Protein AF-A0A9Q1HFJ7-F1 (afdb_monomer)

Solvent-accessible surface area (backbone atoms only — not comparable to full-atom values): 12539 Å² total; per-residue (Å²): 96,79,32,38,44,75,59,87,84,43,46,21,44,53,82,65,32,66,47,44,45,83,51,56,78,70,55,88,67,92,58,78,90,35,47,56,42,73,67,62,48,51,56,34,56,74,64,66,36,45,77,82,50,14,36,73,48,86,42,80,62,52,76,40,98,90,42,40,74,66,79,66,73,75,85,51,63,52,62,57,34,31,61,35,50,51,43,37,53,54,28,47,36,51,27,50,40,41,74,69,65,55,43,51,70,68,56,53,38,48,39,67,69,68,54,85,60,52,87,83,41,56,86,30,58,60,69,79,79,51,72,68,38,46,77,37,25,88,49,82,75,82,60,51,41,61,18,37,66,51,41,62,77,43,43,59,81,61,48,48,93,56,52,65,92,85,39,64,57,55,54,52,50,53,52,50,45,56,48,45,57,58,75,72,40,96,68,82,55,77,69,53,54,55,51,48,54,49,53,55,49,52,53,54,49,47,40,68,72,68,64,62,80,128

Secondary structure (DSSP, 8-state):
-TTB--STTSTT--SSB---HHHHTT--S--GGGB--HHHHHHHHHHT-HHHHSB-S--GGGGSTT--TTT-----IIIIIIIIIHHHHHHHHHHHHHHTTSS-HHHHHHHHHH---HHHHGGGPPPPPPHHHHH-TTS--S--HHHHHHHHHHHHHHHGGGS-TT-HHHHHHHHHHHHHHHHT-SS--HHHHHHHHHHHHHHHHHHHHHT---

Structure (mmCIF, N/CA/C/O backbone):
data_AF-A0A9Q1HFJ7-F1
#
_entry.id   AF-A0A9Q1HFJ7-F1
#
loop_
_atom_site.group_PDB
_atom_site.id
_atom_site.type_symbol
_atom_site.label_atom_id
_atom_site.label_alt_id
_atom_site.label_comp_id
_atom_site.label_asym_id
_atom_site.label_entity_id
_atom_site.label_seq_id
_atom_site.pdbx_PDB_ins_code
_atom_site.Cartn_x
_atom_site.Cartn_y
_atom_site.Cartn_z
_atom_site.occupancy
_atom_site.B_iso_or_equiv
_atom_site.auth_seq_id
_atom_site.auth_comp_id
_atom_site.auth_asym_id
_atom_site.auth_atom_id
_atom_site.pdbx_PDB_model_num
ATOM 1 N N . MET A 1 1 ? -3.188 6.259 18.056 1.00 77.06 1 MET A N 1
ATOM 2 C CA . MET A 1 1 ? -4.262 7.178 17.599 1.00 77.06 1 MET A CA 1
ATOM 3 C C . MET A 1 1 ? -5.589 6.598 18.080 1.00 77.06 1 MET A C 1
ATOM 5 O O . MET A 1 1 ? -5.681 5.380 18.122 1.00 77.06 1 MET A O 1
ATOM 9 N N . LEU A 1 2 ? -6.562 7.418 18.504 1.00 90.50 2 LEU A N 1
ATOM 10 C CA . LEU A 1 2 ? -7.876 6.958 19.010 1.00 90.50 2 LEU A CA 1
ATOM 11 C C . LEU A 1 2 ? -7.814 5.947 20.177 1.00 90.50 2 LEU A C 1
ATOM 13 O O . LEU A 1 2 ? -8.634 5.042 20.248 1.00 90.50 2 LEU A O 1
ATOM 17 N N . GLY A 1 3 ? -6.826 6.077 21.066 1.00 92.19 3 GLY A N 1
ATOM 18 C CA . GLY A 1 3 ? -6.700 5.195 22.232 1.00 92.19 3 GLY A CA 1
ATOM 19 C C . GLY A 1 3 ? -6.010 3.847 21.983 1.00 92.19 3 GLY A C 1
ATOM 20 O O . GLY A 1 3 ? -5.728 3.131 22.934 1.00 92.19 3 GLY A O 1
ATOM 21 N N . PHE A 1 4 ? -5.649 3.513 20.740 1.00 94.12 4 PHE A N 1
ATOM 22 C CA . PHE A 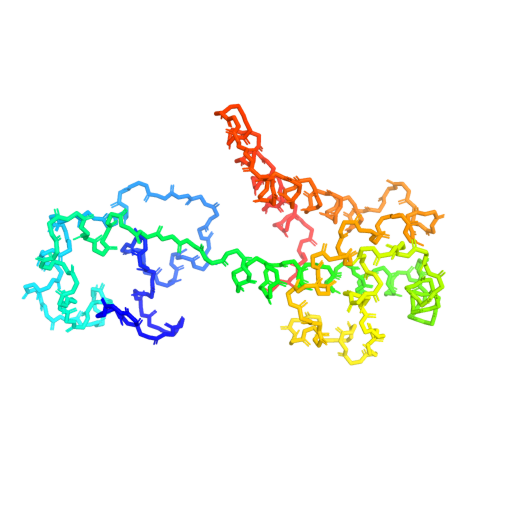1 4 ? -4.874 2.304 20.422 1.00 94.12 4 PHE A CA 1
ATOM 23 C C . PHE A 1 4 ? -3.368 2.485 20.639 1.00 94.12 4 PHE A C 1
ATOM 25 O O . PHE A 1 4 ? -2.846 3.611 20.653 1.00 94.12 4 PHE A O 1
ATOM 32 N N . SER A 1 5 ? -2.669 1.351 20.739 1.00 92.94 5 SER A N 1
ATOM 33 C CA . SER A 1 5 ? -1.211 1.267 20.704 1.00 92.94 5 SER A CA 1
ATOM 34 C C . SER A 1 5 ? -0.633 2.028 19.501 1.00 92.94 5 SER A C 1
ATOM 36 O O . SER A 1 5 ? -1.261 2.185 18.452 1.00 92.94 5 SER A O 1
ATOM 38 N N . GLN A 1 6 ? 0.553 2.605 19.693 1.00 85.94 6 GLN A N 1
ATOM 39 C CA . GLN A 1 6 ? 1.212 3.436 18.690 1.00 85.94 6 GLN A CA 1
ATOM 40 C C . GLN A 1 6 ? 2.424 2.687 18.140 1.00 85.94 6 GLN A C 1
ATOM 42 O O . GLN A 1 6 ? 3.301 2.288 18.905 1.00 85.94 6 GLN A O 1
ATOM 47 N N . GLY A 1 7 ? 2.474 2.533 16.818 1.00 83.06 7 GLY A N 1
ATOM 48 C CA . GLY A 1 7 ? 3.571 1.878 16.110 1.00 83.06 7 GLY A CA 1
ATOM 49 C C . GLY A 1 7 ? 3.411 0.362 15.954 1.00 83.06 7 GLY A C 1
ATOM 50 O O . GLY A 1 7 ? 2.680 -0.302 16.684 1.00 83.06 7 GLY A O 1
ATOM 51 N N . PHE A 1 8 ? 4.143 -0.188 14.986 1.00 83.31 8 PHE A N 1
ATOM 52 C CA . PHE A 1 8 ? 4.070 -1.599 14.580 1.00 83.31 8 PHE A CA 1
ATOM 53 C C . PHE A 1 8 ? 4.900 -2.553 15.456 1.00 83.31 8 PHE A C 1
ATOM 55 O O . PHE A 1 8 ? 4.979 -3.748 15.187 1.00 83.31 8 PHE A O 1
ATOM 62 N N . THR A 1 9 ? 5.542 -2.047 16.512 1.00 89.06 9 THR A N 1
ATOM 63 C CA . THR A 1 9 ? 6.343 -2.863 17.437 1.00 89.06 9 THR A CA 1
ATOM 64 C C . THR A 1 9 ? 5.506 -3.507 18.544 1.00 89.06 9 THR A C 1
ATOM 66 O O . THR A 1 9 ? 5.970 -4.473 19.160 1.00 89.06 9 THR A O 1
ATOM 69 N N . ALA A 1 10 ? 4.289 -3.004 18.783 1.00 92.69 10 ALA A N 1
ATOM 70 C CA . ALA A 1 10 ? 3.364 -3.523 19.785 1.00 92.69 10 ALA A CA 1
ATOM 71 C C . ALA A 1 10 ? 2.896 -4.951 19.458 1.00 92.69 10 ALA A C 1
ATOM 73 O O . ALA A 1 10 ? 2.829 -5.355 18.299 1.00 92.69 10 ALA A O 1
ATOM 74 N N . ASN A 1 11 ? 2.534 -5.718 20.488 1.00 94.75 11 ASN A N 1
ATOM 75 C CA . ASN A 1 11 ? 2.007 -7.076 20.323 1.00 94.75 11 ASN A CA 1
ATOM 76 C C . ASN A 1 11 ? 0.676 -7.093 19.561 1.00 94.75 11 ASN A C 1
ATOM 78 O O . ASN A 1 11 ? 0.461 -7.982 18.747 1.00 94.75 11 ASN A O 1
ATOM 82 N N . TYR A 1 12 ? -0.171 -6.087 19.785 1.00 95.19 12 TYR A N 1
ATOM 83 C CA . TYR A 1 12 ? -1.491 -5.938 19.173 1.00 95.19 12 TYR A CA 1
ATOM 84 C C . TYR A 1 12 ? -1.612 -4.531 18.576 1.00 95.19 12 TYR A C 1
ATOM 86 O O . TYR A 1 12 ? -2.253 -3.641 19.132 1.00 95.19 12 TYR A O 1
ATOM 94 N N . PHE A 1 13 ? -0.914 -4.303 17.463 1.00 92.88 13 PHE A N 1
ATOM 95 C CA . PHE A 1 13 ? -0.871 -2.996 16.791 1.00 92.88 13 PHE A CA 1
ATOM 96 C C . PHE A 1 13 ? -2.073 -2.744 15.866 1.00 92.88 13 PHE A C 1
ATOM 98 O O . PHE A 1 13 ? -2.331 -1.607 15.474 1.00 92.88 13 PHE A O 1
ATOM 105 N N . CYS A 1 14 ? -2.797 -3.795 15.474 1.00 92.69 14 CYS A N 1
ATOM 106 C CA . CYS A 1 14 ? -3.878 -3.680 14.507 1.00 92.69 14 CYS A CA 1
ATOM 107 C C . CYS A 1 14 ? -5.150 -3.110 15.147 1.00 92.69 14 CYS A C 1
ATOM 109 O O . CYS A 1 14 ? -5.634 -3.585 16.175 1.00 92.69 14 CYS A O 1
ATOM 111 N N . ARG A 1 15 ? -5.731 -2.105 14.489 1.00 92.00 15 ARG A N 1
ATOM 112 C CA . ARG A 1 15 ? -7.024 -1.516 14.872 1.00 92.00 15 ARG A CA 1
ATOM 113 C C . ARG A 1 15 ? -8.235 -2.291 14.343 1.00 92.00 15 ARG A C 1
ATOM 115 O O . ARG A 1 15 ? -9.338 -2.079 14.823 1.00 92.00 15 ARG A O 1
ATOM 122 N N . PHE A 1 16 ? -8.034 -3.169 13.359 1.00 93.25 16 PHE A N 1
ATOM 123 C CA . PHE A 1 16 ? -9.102 -3.977 12.760 1.00 93.25 16 PHE A CA 1
ATOM 124 C C . PHE A 1 16 ? -9.317 -5.300 13.510 1.00 93.25 16 PHE A C 1
ATOM 126 O O . PHE A 1 16 ? -10.436 -5.797 13.589 1.00 93.25 16 PHE A O 1
ATOM 133 N N . CYS A 1 17 ? -8.253 -5.881 14.072 1.00 94.75 17 CYS A N 1
ATOM 134 C CA . CYS A 1 17 ? -8.295 -7.202 14.700 1.00 94.75 17 CYS A CA 1
ATOM 135 C C . CYS A 1 17 ? -7.422 -7.285 15.965 1.00 94.75 17 CYS A C 1
ATOM 137 O O . CYS A 1 17 ? -6.598 -6.413 16.239 1.00 94.75 17 CYS A O 1
ATOM 139 N N . ARG A 1 18 ? -7.606 -8.366 16.722 1.00 95.62 18 ARG A N 1
ATOM 140 C CA . ARG A 1 18 ? -6.894 -8.772 17.942 1.00 95.62 18 ARG A CA 1
ATOM 141 C C . ARG A 1 18 ? -5.772 -9.771 17.639 1.00 95.62 18 ARG A C 1
ATOM 143 O O . ARG A 1 18 ? -5.338 -10.504 18.518 1.00 95.62 18 ARG A O 1
ATOM 150 N N . GLY A 1 19 ? -5.302 -9.841 16.393 1.00 95.88 19 GLY A N 1
ATOM 151 C CA . GLY A 1 19 ? -4.186 -10.710 16.030 1.00 95.88 19 GLY A CA 1
ATOM 152 C C . GLY A 1 19 ? -2.877 -10.249 16.673 1.00 95.88 19 GLY A C 1
ATOM 153 O O . GLY A 1 19 ? -2.527 -9.069 16.613 1.00 95.88 19 GLY A O 1
ATOM 154 N N . HIS A 1 20 ? -2.133 -11.185 17.264 1.00 95.38 20 HIS A N 1
ATOM 155 C CA . HIS A 1 20 ? -0.791 -10.909 17.772 1.00 95.38 20 HIS A CA 1
ATOM 156 C C . HIS A 1 20 ? 0.181 -10.653 16.608 1.00 95.38 20 HIS A C 1
ATOM 158 O O . HIS A 1 20 ? 0.083 -11.296 15.563 1.00 95.38 20 HIS A O 1
ATOM 164 N N . ARG A 1 21 ? 1.184 -9.787 16.791 1.00 93.81 21 ARG A N 1
ATOM 165 C CA . ARG A 1 21 ? 2.151 -9.399 15.745 1.00 93.81 21 ARG A CA 1
ATOM 166 C C . ARG A 1 21 ? 2.801 -10.585 15.028 1.00 93.81 21 ARG A C 1
ATOM 168 O O . ARG A 1 21 ? 2.997 -10.535 13.824 1.00 93.81 21 ARG A O 1
ATOM 175 N N . GLN A 1 22 ? 3.078 -11.671 15.751 1.00 93.44 22 GLN A N 1
ATOM 176 C CA . GLN A 1 22 ? 3.682 -12.888 15.187 1.00 93.44 22 GLN A CA 1
ATOM 177 C C . GLN A 1 22 ? 2.757 -13.626 14.209 1.00 93.44 22 GLN A C 1
ATOM 179 O O . GLN A 1 22 ? 3.246 -14.319 13.319 1.00 93.44 22 GLN A O 1
ATOM 184 N N . ILE A 1 23 ? 1.440 -13.494 14.390 1.00 93.50 23 ILE A N 1
ATOM 185 C CA . ILE A 1 23 ? 0.422 -14.016 13.475 1.00 93.50 23 ILE A CA 1
ATOM 186 C C . ILE A 1 23 ? 0.290 -13.051 12.298 1.00 93.50 23 ILE A C 1
ATOM 188 O O . ILE A 1 23 ? 0.436 -13.461 11.150 1.00 93.50 23 ILE A O 1
ATOM 192 N N . LEU A 1 24 ? 0.102 -11.757 12.580 1.00 91.62 24 LEU A N 1
ATOM 193 C CA . LEU A 1 24 ? -0.145 -10.742 11.551 1.00 91.62 24 LEU A CA 1
ATOM 194 C C . LEU A 1 24 ? 1.013 -10.572 10.561 1.00 91.62 24 LEU A C 1
ATOM 196 O O . LEU A 1 24 ? 0.771 -10.252 9.408 1.00 91.62 24 LEU A O 1
ATOM 200 N N . GLN A 1 25 ? 2.251 -10.848 10.973 1.00 88.12 25 GLN A N 1
ATOM 201 C CA . GLN A 1 25 ? 3.420 -10.854 10.083 1.00 88.12 25 GLN A CA 1
ATOM 202 C C . GLN A 1 25 ? 3.394 -11.957 9.013 1.00 88.12 25 GLN A C 1
ATOM 204 O O . GLN A 1 25 ? 4.176 -11.900 8.073 1.00 88.12 25 GLN A O 1
ATOM 209 N N . LYS A 1 26 ? 2.551 -12.982 9.169 1.00 87.00 26 LYS A N 1
ATOM 210 C CA . LYS A 1 26 ? 2.467 -14.137 8.256 1.00 87.00 26 LYS A CA 1
ATOM 211 C C . LYS A 1 26 ? 1.085 -14.302 7.638 1.00 87.00 26 LYS A C 1
ATOM 213 O O . LYS A 1 26 ? 0.899 -15.098 6.722 1.00 87.00 26 LYS A O 1
ATOM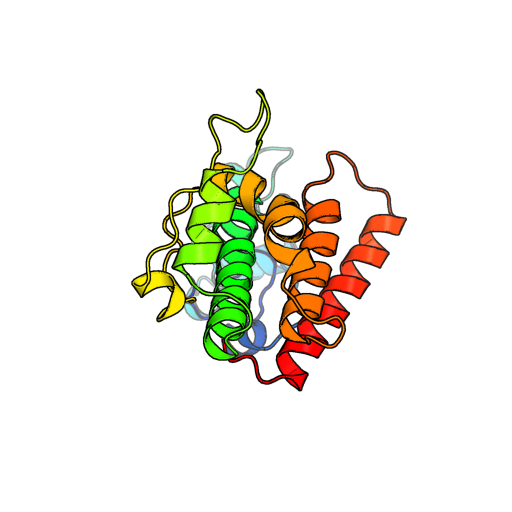 218 N N . GLN A 1 27 ? 0.097 -13.618 8.195 1.00 88.88 27 GLN A N 1
ATOM 219 C CA . GLN A 1 27 ? -1.290 -13.781 7.823 1.00 88.88 27 GLN A CA 1
ATOM 220 C C . GLN A 1 27 ? -1.565 -13.060 6.500 1.00 88.88 27 GLN A C 1
ATOM 222 O O . GLN A 1 27 ? -1.521 -11.838 6.429 1.00 88.88 27 GLN A O 1
ATOM 227 N N . VAL A 1 28 ? -1.906 -13.833 5.471 1.00 86.44 28 VAL A N 1
ATOM 228 C CA . VAL A 1 28 ? -2.248 -13.323 4.128 1.00 86.44 28 VAL A CA 1
ATOM 229 C C . VAL A 1 28 ? -3.756 -13.179 3.902 1.00 86.44 28 VAL A C 1
ATOM 231 O O . VAL A 1 28 ? -4.194 -12.596 2.916 1.00 86.44 28 VAL A O 1
ATOM 234 N N . THR A 1 29 ? -4.572 -13.727 4.805 1.00 87.56 29 THR A N 1
ATOM 235 C CA . THR A 1 29 ? -6.040 -13.714 4.725 1.00 87.56 29 THR A CA 1
ATOM 236 C C . THR A 1 29 ? -6.636 -13.249 6.046 1.00 87.56 29 THR A C 1
ATOM 238 O O . THR A 1 29 ? -6.095 -13.520 7.112 1.00 87.56 29 THR A O 1
ATOM 241 N N . GLN A 1 30 ? -7.746 -12.518 5.986 1.00 89.31 30 GLN A N 1
ATOM 242 C CA . GLN A 1 30 ? -8.453 -12.064 7.180 1.00 89.31 30 GLN A CA 1
ATOM 243 C C . GLN A 1 30 ? -9.021 -13.254 7.965 1.00 89.31 30 GLN A C 1
ATOM 245 O O . GLN A 1 30 ? -9.692 -14.110 7.390 1.00 89.31 30 GLN A O 1
ATOM 250 N N . ASP A 1 31 ? -8.780 -13.269 9.276 1.00 94.06 31 ASP A N 1
ATOM 251 C CA . ASP A 1 31 ? -9.432 -14.185 10.212 1.00 94.06 31 ASP A CA 1
ATOM 252 C C . ASP A 1 31 ? -10.583 -13.458 10.914 1.00 94.06 31 ASP A C 1
ATOM 254 O O . ASP A 1 31 ? -10.367 -12.553 11.726 1.00 94.06 31 ASP A O 1
ATOM 258 N N . GLU A 1 32 ? -11.810 -13.865 10.591 1.00 94.81 32 GLU A N 1
ATOM 259 C CA . GLU A 1 32 ? -13.043 -13.304 11.152 1.00 94.81 32 GLU A CA 1
ATOM 260 C C . GLU A 1 32 ? -13.104 -13.442 12.682 1.00 94.81 32 GLU A C 1
ATOM 262 O O . GLU A 1 32 ? -13.651 -12.574 13.359 1.00 94.81 32 GLU A O 1
ATOM 267 N N . ASN A 1 33 ? -12.488 -14.484 13.254 1.00 95.38 33 ASN A N 1
ATOM 268 C CA . ASN A 1 33 ? -12.502 -14.716 14.703 1.00 95.38 33 ASN A CA 1
ATOM 269 C C . ASN A 1 33 ? -11.620 -13.725 15.466 1.00 95.38 33 ASN A C 1
ATOM 271 O O . ASN A 1 33 ? -11.780 -13.543 16.672 1.00 95.38 33 ASN A O 1
ATOM 275 N N . LEU A 1 34 ? -10.669 -13.097 14.773 1.00 95.94 34 LEU A N 1
ATOM 276 C CA . LEU A 1 34 ? -9.776 -12.111 15.364 1.00 95.94 34 LEU A CA 1
ATOM 277 C C . LEU A 1 34 ? -10.328 -10.693 15.240 1.00 95.94 34 LEU A C 1
ATOM 279 O O . LEU A 1 34 ? -9.721 -9.782 15.796 1.00 95.94 34 LEU A O 1
ATOM 283 N N . LEU A 1 35 ? -11.433 -10.452 14.531 1.00 96.06 35 LEU A N 1
ATOM 284 C CA . LEU A 1 35 ? -11.941 -9.095 14.348 1.00 96.06 35 LEU A CA 1
ATOM 285 C C . LEU A 1 35 ? -12.313 -8.426 15.672 1.00 96.06 35 LEU A C 1
ATOM 287 O O . LEU A 1 35 ? -12.851 -9.033 16.604 1.00 96.06 35 LEU A O 1
ATOM 291 N N . ARG A 1 36 ? -12.037 -7.123 15.744 1.00 95.94 36 ARG A N 1
ATOM 292 C CA . ARG A 1 36 ? -12.537 -6.309 16.845 1.00 95.94 36 ARG A CA 1
ATOM 293 C C . ARG A 1 36 ? -14.028 -6.085 16.664 1.00 95.94 36 ARG A C 1
ATOM 295 O O . ARG A 1 36 ? -14.494 -5.744 15.583 1.00 95.94 36 ARG A O 1
ATOM 302 N N . THR A 1 37 ? -14.760 -6.259 17.748 1.00 96.38 37 THR A N 1
ATOM 303 C CA . THR A 1 37 ? -16.189 -5.972 17.857 1.00 96.38 37 THR A CA 1
ATOM 304 C C . THR A 1 37 ? -16.378 -4.980 18.995 1.00 96.38 37 THR A C 1
ATOM 306 O O . THR A 1 37 ? -15.458 -4.760 19.780 1.00 96.38 37 THR A O 1
ATOM 309 N N . LYS A 1 38 ? -17.550 -4.346 19.092 1.00 95.62 38 LYS A N 1
ATOM 310 C CA . LYS A 1 38 ? -17.849 -3.483 20.245 1.00 95.62 38 LYS A CA 1
ATOM 311 C C . LYS A 1 38 ? -17.732 -4.252 21.560 1.00 95.62 38 LYS A C 1
ATOM 313 O O . LYS A 1 38 ? -17.129 -3.745 22.488 1.00 95.62 38 LYS A O 1
ATOM 318 N N . GLU A 1 39 ? -18.237 -5.482 21.591 1.00 96.50 39 GLU A N 1
ATOM 319 C CA . GLU A 1 39 ? -18.198 -6.353 22.768 1.00 96.50 39 GLU A CA 1
ATOM 320 C C . GLU A 1 39 ? -16.759 -6.626 23.219 1.00 96.50 39 GLU A C 1
ATOM 322 O O . GLU A 1 39 ? -16.365 -6.207 24.301 1.00 96.50 39 GLU A O 1
ATOM 327 N N . ASN A 1 40 ? -15.923 -7.199 22.345 1.00 96.56 40 ASN A N 1
ATOM 328 C CA . ASN A 1 40 ? -14.546 -7.519 22.733 1.00 96.56 40 ASN A CA 1
ATOM 329 C C . ASN A 1 40 ? -13.649 -6.285 22.937 1.00 96.56 40 ASN A C 1
ATOM 331 O O . ASN A 1 40 ? -12.599 -6.395 23.562 1.00 96.56 40 ASN A O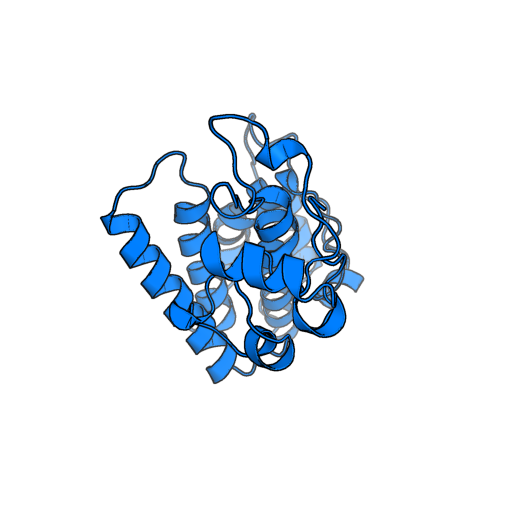 1
ATOM 335 N N . TYR A 1 41 ? -14.037 -5.122 22.409 1.00 96.44 41 TYR A N 1
ATOM 336 C CA . TYR A 1 41 ? -13.363 -3.855 22.675 1.00 96.44 41 TYR A CA 1
ATOM 337 C C . TYR A 1 41 ? -13.619 -3.364 24.104 1.00 96.44 41 TYR A C 1
ATOM 339 O O . TYR A 1 41 ? -12.680 -2.889 24.738 1.00 96.44 41 TYR A O 1
ATOM 347 N N . GLU A 1 42 ? -14.845 -3.503 24.617 1.00 96.06 42 GLU A N 1
ATOM 348 C CA . GLU A 1 42 ? -15.152 -3.182 26.017 1.00 96.06 42 GLU A CA 1
ATOM 349 C C . GLU A 1 42 ? -14.452 -4.162 26.970 1.00 96.06 42 GLU A C 1
ATOM 351 O O . GLU A 1 42 ? -13.803 -3.718 27.915 1.00 96.06 42 GLU A O 1
ATOM 356 N N . ASP A 1 43 ? -14.449 -5.465 26.661 1.00 96.50 43 ASP A N 1
ATOM 357 C CA . ASP A 1 43 ? -13.688 -6.460 27.437 1.00 96.50 43 ASP A CA 1
ATOM 358 C C . ASP A 1 43 ? -12.187 -6.105 27.499 1.00 96.50 43 ASP A C 1
ATOM 360 O O . ASP A 1 43 ? -11.547 -6.151 28.553 1.00 96.50 43 ASP A O 1
ATOM 364 N N . ASP A 1 44 ? -11.613 -5.714 26.354 1.00 96.31 44 ASP A N 1
ATOM 365 C CA . ASP A 1 44 ? -10.210 -5.310 26.234 1.00 96.31 44 ASP A CA 1
ATOM 366 C C . ASP A 1 44 ? -9.907 -4.004 27.009 1.00 96.31 44 ASP A C 1
ATOM 368 O O . ASP A 1 44 ? -8.779 -3.812 27.480 1.00 96.31 44 ASP A O 1
ATOM 372 N N . LEU A 1 45 ? -10.886 -3.100 27.145 1.00 95.81 45 LEU A N 1
ATOM 373 C CA . LEU A 1 45 ? -10.777 -1.887 27.962 1.00 95.81 45 LEU A CA 1
ATOM 374 C C . LEU A 1 45 ? -10.826 -2.205 29.458 1.00 95.81 45 LEU A C 1
ATOM 376 O O . LEU A 1 45 ? -10.017 -1.667 30.215 1.00 95.81 45 LEU A O 1
ATOM 380 N N . GLU A 1 46 ? -11.732 -3.088 29.879 1.00 96.06 46 GLU A N 1
ATOM 381 C CA . GLU A 1 46 ? -11.836 -3.541 31.270 1.00 96.06 46 GLU A CA 1
ATOM 382 C C . GLU A 1 46 ? -10.570 -4.271 31.724 1.00 96.06 46 GLU A C 1
ATOM 384 O O . GLU A 1 46 ? -10.111 -4.083 32.855 1.00 96.06 46 GLU A O 1
ATOM 389 N N . GLN A 1 47 ? -9.957 -5.050 30.827 1.00 95.38 47 GLN A N 1
ATOM 390 C CA . GLN A 1 47 ? -8.689 -5.726 31.095 1.00 95.38 47 GLN A CA 1
ATOM 391 C C . GLN A 1 47 ? -7.541 -4.739 31.377 1.00 95.38 47 GLN A C 1
ATOM 393 O O . GLN A 1 47 ? -6.631 -5.068 32.139 1.00 95.38 47 GLN A O 1
ATOM 398 N N . ASN A 1 48 ? -7.582 -3.537 30.787 1.00 92.88 48 ASN A N 1
ATOM 399 C CA . ASN A 1 48 ? -6.648 -2.434 31.036 1.00 92.88 48 ASN A CA 1
ATOM 400 C C . ASN A 1 48 ? -5.153 -2.824 30.924 1.00 92.88 48 ASN A C 1
ATOM 402 O O . ASN A 1 48 ? -4.306 -2.367 31.696 1.00 92.88 48 ASN A O 1
ATOM 406 N N . ASP A 1 49 ? -4.817 -3.677 29.948 1.00 95.19 49 ASP A N 1
ATOM 407 C CA . ASP A 1 49 ? -3.445 -4.110 29.664 1.00 95.19 49 ASP A CA 1
ATOM 408 C C . ASP A 1 49 ? -3.091 -3.918 28.184 1.00 95.19 49 ASP A C 1
ATOM 410 O O . ASP A 1 49 ? -3.353 -4.764 27.325 1.00 95.19 49 ASP A O 1
ATOM 414 N N . LEU A 1 50 ? -2.396 -2.815 27.899 1.00 93.62 50 LEU A N 1
ATOM 415 C CA . LEU A 1 50 ? -1.944 -2.454 26.555 1.00 93.62 50 LEU A CA 1
ATOM 416 C C . LEU A 1 50 ? -1.115 -3.558 25.872 1.00 93.62 50 LEU A C 1
ATOM 418 O O . LEU A 1 50 ? -1.131 -3.664 24.645 1.00 93.62 50 LEU A O 1
ATOM 422 N N . SER A 1 51 ? -0.365 -4.357 26.635 1.00 94.00 51 SER A N 1
ATOM 423 C CA . SER A 1 51 ? 0.516 -5.395 26.089 1.00 94.00 51 SER A CA 1
ATOM 424 C C . SER A 1 51 ? -0.241 -6.637 25.614 1.00 94.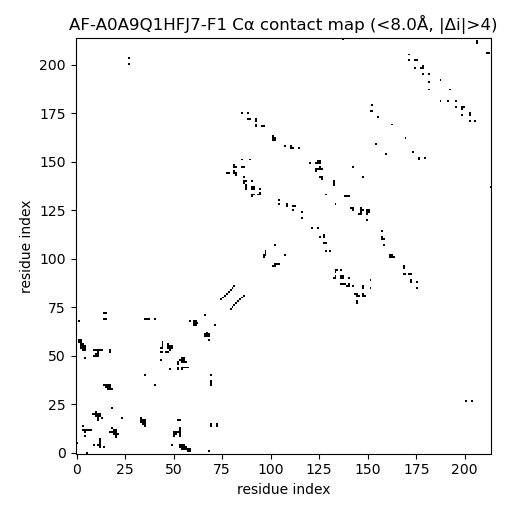00 51 SER A C 1
ATOM 426 O O . SER A 1 51 ? 0.266 -7.359 24.746 1.00 94.00 51 SER A O 1
ATOM 428 N N . LEU A 1 52 ? -1.450 -6.848 26.145 1.00 94.81 52 LEU A N 1
ATOM 429 C CA . LEU A 1 52 ? -2.328 -7.977 25.845 1.00 94.81 52 LEU A CA 1
ATOM 430 C C . LEU A 1 52 ? -3.495 -7.605 24.930 1.00 94.81 52 LEU A C 1
ATOM 432 O O . LEU A 1 52 ? -3.979 -8.466 24.203 1.00 94.81 52 LEU A O 1
ATOM 436 N N . THR A 1 53 ? -3.921 -6.341 24.935 1.00 95.25 53 THR A N 1
ATOM 437 C CA . THR A 1 53 ? -5.106 -5.909 24.184 1.00 95.25 53 THR A CA 1
ATOM 438 C C . THR A 1 53 ? -4.781 -4.925 23.074 1.00 95.25 53 THR A C 1
ATOM 440 O O . THR A 1 53 ? -5.527 -4.825 22.105 1.00 95.25 53 THR A O 1
ATOM 443 N N . GLY A 1 54 ? -3.671 -4.188 23.168 1.00 95.19 54 GLY A N 1
ATOM 444 C CA . GLY A 1 54 ? -3.345 -3.129 22.212 1.00 95.19 54 GLY A CA 1
ATOM 445 C C . GLY A 1 54 ? -4.192 -1.864 22.360 1.00 95.19 54 GLY A C 1
ATOM 446 O O . GLY A 1 54 ? -4.056 -0.959 21.534 1.00 95.19 54 GLY A O 1
ATOM 447 N N . ILE A 1 55 ? -5.021 -1.773 23.403 1.00 95.50 55 ILE A N 1
ATOM 448 C CA . ILE A 1 55 ? -5.841 -0.605 23.726 1.00 95.50 55 ILE A CA 1
ATOM 449 C C . ILE A 1 55 ? -5.289 0.039 24.995 1.00 95.50 55 ILE A C 1
ATOM 451 O O . ILE A 1 55 ? -4.999 -0.634 25.979 1.00 95.50 55 ILE A O 1
ATOM 455 N N . ARG A 1 56 ? -5.077 1.352 24.948 1.00 93.38 56 ARG A N 1
ATOM 456 C CA . ARG A 1 56 ? -4.573 2.149 26.071 1.00 93.38 56 ARG A CA 1
ATOM 457 C C . ARG A 1 56 ? -5.710 2.778 26.861 1.00 93.38 56 ARG A C 1
ATOM 459 O O . ARG A 1 56 ? -5.641 2.833 28.078 1.00 93.38 56 ARG A O 1
ATOM 466 N N . GLU A 1 57 ? -6.684 3.334 26.156 1.00 94.12 57 GLU A N 1
ATOM 467 C CA . GLU A 1 57 ? -7.765 4.125 26.739 1.00 94.12 57 GLU A CA 1
ATOM 468 C C . GLU A 1 57 ? -8.926 4.237 25.742 1.00 94.12 57 GLU A C 1
ATOM 470 O O . GLU A 1 57 ? -8.698 4.120 24.532 1.00 94.12 57 GLU A O 1
ATOM 475 N N . PRO A 1 58 ? -10.160 4.496 26.204 1.00 94.81 58 PRO A N 1
ATOM 476 C CA . PRO A 1 58 ? -11.264 4.778 25.303 1.00 94.81 58 PRO A CA 1
ATOM 477 C C . PRO A 1 58 ? -11.089 6.148 24.638 1.00 94.81 58 PRO A C 1
ATOM 479 O O . PRO A 1 58 ? -10.624 7.111 25.249 1.00 94.81 58 PRO A O 1
ATOM 482 N N . THR A 1 59 ? -11.511 6.275 23.379 1.00 93.88 59 THR A N 1
ATOM 483 C CA . THR A 1 59 ? -11.571 7.585 22.721 1.00 93.88 59 THR A CA 1
ATOM 484 C C . THR A 1 59 ? -12.858 8.326 23.076 1.00 93.88 59 THR A C 1
ATOM 486 O O . THR A 1 59 ? -13.949 7.766 23.008 1.00 93.88 59 THR A O 1
ATOM 489 N N . VAL A 1 60 ? -12.751 9.630 23.358 1.00 95.38 60 VAL A N 1
ATOM 490 C CA . VAL A 1 60 ? -13.916 10.511 23.572 1.00 95.38 60 VAL A CA 1
ATOM 491 C C . VAL A 1 60 ? -14.867 10.554 22.374 1.00 95.38 60 VAL A C 1
ATOM 493 O O . VAL A 1 60 ? -16.034 10.897 22.535 1.00 95.38 60 VAL A O 1
ATOM 496 N N . LEU A 1 61 ? -14.386 10.197 21.176 1.00 95.00 61 LEU A N 1
ATOM 497 C CA . LEU A 1 61 ? -15.207 10.163 19.968 1.00 95.00 61 LEU A CA 1
ATOM 498 C C . LEU A 1 61 ? -16.271 9.062 20.008 1.00 95.00 61 LEU A C 1
ATOM 500 O O . LEU A 1 61 ? -17.286 9.210 19.339 1.00 95.00 61 LEU A O 1
ATOM 504 N N . ASN A 1 62 ? -16.093 8.013 20.819 1.00 95.00 62 ASN A N 1
ATOM 505 C CA . ASN A 1 62 ? -17.116 6.979 21.005 1.00 95.00 62 ASN A CA 1
ATOM 506 C C . ASN A 1 62 ? -18.403 7.526 21.652 1.00 95.00 62 ASN A C 1
ATOM 508 O O . ASN A 1 62 ? -19.432 6.866 21.593 1.00 95.00 62 ASN A O 1
ATOM 512 N N . ASN A 1 63 ? -18.368 8.731 22.237 1.00 94.81 63 ASN A N 1
ATOM 513 C CA . ASN A 1 63 ? -19.552 9.390 22.796 1.00 94.81 63 ASN A CA 1
ATOM 514 C C . ASN A 1 63 ? -20.437 10.063 21.730 1.00 94.81 63 ASN A C 1
ATOM 516 O O . ASN A 1 63 ? -21.464 10.644 22.072 1.00 94.81 63 ASN A O 1
ATOM 520 N N . LEU A 1 64 ? -20.031 10.062 20.458 1.00 95.62 64 LEU A N 1
ATOM 521 C CA . LEU A 1 64 ? -20.822 10.626 19.367 1.00 95.62 64 LEU A CA 1
ATOM 522 C C . LEU A 1 64 ? -21.856 9.603 18.877 1.00 95.62 64 LEU A C 1
ATOM 524 O O . LEU A 1 64 ? -21.507 8.471 18.559 1.00 95.62 64 LEU A O 1
ATOM 528 N N . ASP A 1 65 ? -23.104 10.035 18.688 1.00 93.69 65 ASP A N 1
ATOM 529 C CA . ASP A 1 65 ? -24.252 9.166 18.362 1.00 93.69 65 ASP A CA 1
ATOM 530 C C . ASP A 1 65 ? -24.052 8.205 17.176 1.00 93.69 65 ASP A C 1
ATOM 532 O O . ASP A 1 65 ? -24.670 7.145 17.113 1.00 93.69 65 ASP A O 1
ATOM 536 N N . LYS A 1 66 ? -23.241 8.598 16.188 1.00 93.00 66 LYS A N 1
ATOM 537 C CA . LYS A 1 66 ? -23.047 7.860 14.927 1.00 93.00 66 LYS A CA 1
ATOM 538 C C . LYS A 1 66 ? -21.608 7.418 14.700 1.00 93.00 66 LYS A C 1
ATOM 540 O O . LYS A 1 66 ? -21.245 7.089 13.573 1.00 93.00 66 LYS A O 1
ATOM 545 N N . PHE A 1 67 ? -20.781 7.449 15.738 1.00 94.44 67 PHE A N 1
ATOM 546 C CA . PHE A 1 67 ? -19.389 7.056 15.627 1.00 94.44 67 PHE A CA 1
ATOM 547 C C . PHE A 1 67 ? -19.017 6.087 16.736 1.00 94.44 67 PHE A C 1
ATOM 549 O O . PHE A 1 67 ? -19.247 6.318 17.916 1.00 94.44 67 PHE A O 1
ATOM 556 N N . HIS A 1 68 ? -18.344 5.024 16.329 1.00 95.31 68 HIS A N 1
ATOM 557 C CA . HIS A 1 68 ? -17.591 4.175 17.227 1.00 95.31 68 HIS A CA 1
ATOM 558 C C . HIS A 1 68 ? -16.285 3.792 16.549 1.00 95.31 68 HIS A C 1
ATOM 560 O O . HIS A 1 68 ? -16.277 3.475 15.354 1.00 95.31 68 HIS A O 1
ATOM 566 N N . VAL A 1 69 ? -15.193 3.785 17.309 1.00 94.44 69 VAL A N 1
ATOM 567 C CA . VAL A 1 69 ? -13.852 3.544 16.771 1.00 94.44 69 VAL A CA 1
ATOM 568 C C . VAL A 1 69 ? -13.712 2.185 16.085 1.00 94.44 69 VAL A C 1
ATOM 570 O O . VAL A 1 69 ? -12.985 2.082 15.107 1.00 94.44 69 VAL A O 1
ATOM 573 N N . ILE A 1 70 ? -14.453 1.170 16.542 1.00 95.12 70 ILE A N 1
ATOM 574 C CA . ILE A 1 70 ? -14.457 -0.179 15.944 1.00 95.12 70 ILE A CA 1
ATOM 575 C C . ILE A 1 70 ? -15.299 -0.279 14.666 1.00 95.12 70 ILE A C 1
ATOM 577 O O . ILE A 1 70 ? -15.038 -1.129 13.825 1.00 95.12 70 ILE A O 1
ATOM 581 N N . GLU A 1 71 ? -16.288 0.591 14.481 1.00 93.00 71 GLU A N 1
ATOM 582 C CA . GLU A 1 71 ? -17.154 0.554 13.291 1.00 93.00 71 GLU A CA 1
ATOM 583 C C . GLU A 1 71 ? -16.654 1.478 12.177 1.00 93.00 71 GLU A C 1
ATOM 585 O O . GLU A 1 71 ? -16.982 1.285 11.012 1.00 93.00 71 GLU A O 1
ATOM 590 N N . ASN A 1 72 ? -15.846 2.483 12.522 1.00 90.12 72 ASN A N 1
ATOM 591 C CA . ASN A 1 72 ? -15.381 3.520 11.600 1.00 90.12 72 ASN A CA 1
ATOM 592 C C . ASN A 1 72 ? -13.880 3.383 11.328 1.00 90.12 72 ASN A C 1
ATOM 594 O O . ASN A 1 72 ? -13.109 4.339 11.430 1.00 90.12 72 ASN A O 1
ATOM 598 N N . VAL A 1 73 ? -13.461 2.162 10.996 1.00 85.75 73 VAL A N 1
ATOM 599 C CA . VAL A 1 73 ? -12.064 1.845 10.708 1.00 85.75 73 VAL A CA 1
ATOM 600 C C . VAL A 1 73 ? -11.819 1.962 9.202 1.00 85.75 73 VAL A C 1
ATOM 602 O O . VAL A 1 73 ? -12.100 1.038 8.446 1.00 85.75 73 VAL A O 1
ATOM 605 N N . ILE A 1 74 ? -11.299 3.109 8.756 1.00 84.44 74 ILE A N 1
ATOM 606 C CA . ILE A 1 74 ? -11.074 3.393 7.326 1.00 84.44 74 ILE A CA 1
ATOM 607 C C . ILE A 1 74 ? -9.569 3.426 7.030 1.00 84.44 74 ILE A C 1
ATOM 609 O O . ILE A 1 74 ? -8.884 4.265 7.630 1.00 84.44 74 ILE A O 1
ATOM 613 N N . PRO A 1 75 ? -9.025 2.528 6.179 1.00 87.88 75 PRO A N 1
ATOM 614 C CA . PRO A 1 75 ? -7.623 2.571 5.748 1.00 87.88 75 PRO A CA 1
ATOM 615 C C . PRO A 1 75 ? -7.318 3.859 4.982 1.00 87.88 75 PRO A C 1
ATOM 617 O O . PRO A 1 75 ? -8.196 4.431 4.337 1.00 87.88 75 PRO A O 1
ATOM 620 N N . ASP A 1 76 ? -6.076 4.318 5.065 1.00 91.31 76 ASP A N 1
ATOM 621 C CA . ASP A 1 76 ? -5.637 5.518 4.367 1.00 91.31 76 ASP A CA 1
ATOM 622 C C . ASP A 1 76 ? -4.970 5.104 3.057 1.00 91.31 76 ASP A C 1
ATOM 624 O O . ASP A 1 76 ? -3.827 4.661 3.039 1.00 91.31 76 ASP A O 1
ATOM 628 N N . VAL A 1 77 ? -5.682 5.243 1.938 1.00 94.00 77 VAL A N 1
ATOM 629 C CA . VAL A 1 77 ? -5.150 4.844 0.627 1.00 94.00 77 VAL A CA 1
ATOM 630 C C . VAL A 1 77 ? -3.883 5.618 0.244 1.00 94.00 77 VAL A C 1
ATOM 632 O O . VAL A 1 77 ? -3.044 5.101 -0.486 1.00 94.00 77 VAL A O 1
ATOM 635 N N . MET A 1 78 ? -3.686 6.842 0.739 1.00 94.38 78 MET A N 1
ATOM 636 C CA . MET A 1 78 ? -2.451 7.565 0.458 1.00 94.38 78 MET A CA 1
ATOM 637 C C . MET A 1 78 ? -1.294 6.950 1.239 1.00 94.38 78 MET A C 1
ATOM 639 O O . MET A 1 78 ? -0.318 6.528 0.628 1.00 94.38 78 MET A O 1
ATOM 643 N N . HIS A 1 79 ? -1.420 6.827 2.558 1.00 90.81 79 HIS A N 1
ATOM 644 C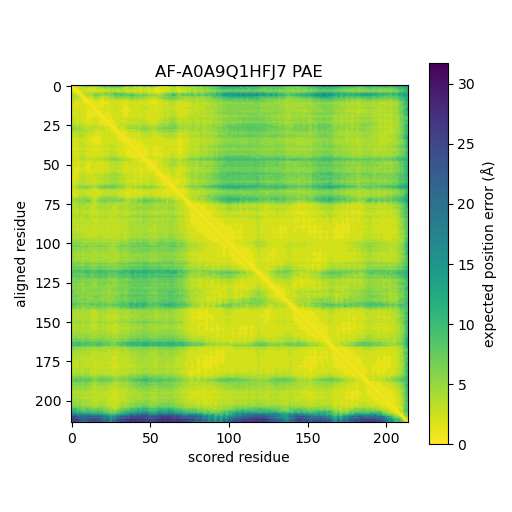 CA . HIS A 1 79 ? -0.314 6.361 3.398 1.00 90.81 79 HIS A CA 1
ATOM 645 C C . HIS A 1 79 ? -0.085 4.844 3.311 1.00 90.81 79 HIS A C 1
ATOM 647 O O . HIS A 1 79 ? 1.051 4.398 3.175 1.00 90.81 79 HIS A O 1
ATOM 653 N N . ASP A 1 80 ? -1.150 4.041 3.355 1.00 91.25 80 ASP A N 1
ATOM 654 C CA . ASP A 1 80 ? -1.049 2.579 3.359 1.00 91.25 80 ASP A CA 1
ATOM 655 C C . ASP A 1 80 ? -0.696 2.045 1.958 1.00 91.25 80 ASP A C 1
ATOM 657 O O . ASP A 1 80 ? 0.096 1.110 1.817 1.00 91.25 80 ASP A O 1
ATOM 661 N N . PHE A 1 81 ? -1.258 2.647 0.902 1.00 94.88 81 PHE A N 1
ATOM 662 C CA . PHE A 1 81 ? -1.131 2.131 -0.464 1.00 94.88 81 PHE A CA 1
ATOM 663 C C . PHE A 1 81 ? -0.131 2.924 -1.317 1.00 94.88 81 PHE A C 1
ATOM 665 O O . PHE A 1 81 ? 0.827 2.335 -1.812 1.00 94.88 81 PHE A O 1
ATOM 672 N N . LEU A 1 82 ? -0.291 4.243 -1.468 1.00 96.56 82 LEU A N 1
ATOM 673 C CA . LEU A 1 82 ? 0.554 5.057 -2.366 1.00 96.56 82 LEU A CA 1
ATOM 674 C C . LEU A 1 82 ? 1.926 5.427 -1.785 1.00 96.56 82 LEU A C 1
ATOM 676 O O . LEU A 1 82 ? 2.861 5.659 -2.548 1.00 96.56 82 LEU A O 1
ATOM 680 N N . GLU A 1 83 ? 2.058 5.489 -0.464 1.00 94.81 83 GLU A N 1
ATOM 681 C CA . GLU A 1 83 ? 3.336 5.702 0.233 1.00 94.81 83 GLU A CA 1
ATOM 682 C C . GLU A 1 83 ? 3.903 4.402 0.821 1.00 94.81 83 GLU A C 1
ATOM 684 O O . GLU A 1 83 ? 5.103 4.329 1.091 1.00 94.81 83 GLU A O 1
ATOM 689 N N . GLY A 1 84 ? 3.058 3.379 0.977 1.00 92.62 84 GLY A N 1
ATOM 690 C CA . GLY A 1 84 ? 3.413 2.058 1.488 1.00 92.62 84 GLY A CA 1
ATOM 691 C C . GLY A 1 84 ? 3.632 1.033 0.376 1.00 92.62 84 GLY A C 1
ATOM 692 O O . GLY A 1 84 ? 4.744 0.877 -0.126 1.00 92.62 84 GLY A O 1
ATOM 693 N N . ILE A 1 85 ? 2.568 0.314 0.010 1.00 92.69 85 ILE A N 1
ATOM 694 C CA . ILE A 1 85 ? 2.645 -0.877 -0.856 1.00 92.69 85 ILE A CA 1
ATOM 695 C C . ILE A 1 85 ? 3.195 -0.554 -2.252 1.00 92.69 85 ILE A C 1
ATOM 697 O O . ILE A 1 85 ? 4.178 -1.148 -2.679 1.00 92.69 85 ILE A O 1
ATOM 701 N N . ILE A 1 86 ? 2.602 0.403 -2.970 1.00 96.31 86 ILE A N 1
ATOM 702 C CA . ILE A 1 86 ? 2.977 0.696 -4.360 1.00 96.31 86 ILE A CA 1
ATOM 703 C C . ILE A 1 86 ? 4.469 1.037 -4.530 1.00 96.31 86 ILE A C 1
ATOM 705 O O . ILE A 1 86 ? 5.103 0.431 -5.396 1.00 96.31 86 ILE A O 1
ATOM 709 N N . PRO A 1 87 ? 5.070 1.964 -3.754 1.00 95.38 87 PRO A N 1
ATOM 710 C CA . PRO A 1 87 ? 6.488 2.265 -3.903 1.00 95.38 87 PRO A CA 1
ATOM 711 C C . PRO A 1 87 ? 7.380 1.078 -3.547 1.00 95.38 87 PRO A C 1
ATOM 713 O O . PRO A 1 87 ? 8.365 0.860 -4.246 1.00 95.38 87 PRO A O 1
ATOM 716 N N . LEU A 1 88 ? 7.053 0.319 -2.496 1.00 93.69 88 LEU A N 1
ATOM 717 C CA . LEU A 1 88 ? 7.827 -0.861 -2.113 1.00 93.69 88 LEU A CA 1
ATOM 718 C C . LEU A 1 88 ? 7.897 -1.853 -3.278 1.00 93.69 88 LEU A C 1
ATOM 720 O O . LEU A 1 88 ? 8.985 -2.218 -3.721 1.00 93.69 88 LEU A O 1
ATOM 724 N N . GLU A 1 89 ? 6.737 -2.218 -3.817 1.00 93.19 89 GLU A N 1
ATOM 725 C CA . GLU A 1 89 ? 6.655 -3.243 -4.850 1.00 93.19 89 GLU A CA 1
ATOM 726 C C . GLU A 1 89 ? 7.236 -2.785 -6.185 1.00 93.19 89 GLU A C 1
ATOM 728 O O . GLU A 1 89 ? 8.003 -3.509 -6.822 1.00 93.19 89 GLU A O 1
ATOM 733 N N . MET A 1 90 ? 6.949 -1.544 -6.586 1.00 95.50 90 MET A N 1
ATOM 734 C CA . MET A 1 90 ? 7.516 -0.965 -7.801 1.00 95.50 90 MET A CA 1
ATOM 735 C C . MET A 1 90 ? 9.048 -0.966 -7.756 1.00 95.50 90 MET A C 1
ATOM 737 O O . MET A 1 90 ? 9.689 -1.317 -8.745 1.00 95.50 90 MET A O 1
ATOM 741 N N . PHE A 1 91 ? 9.657 -0.583 -6.630 1.00 95.44 91 PHE A N 1
ATOM 742 C CA . PHE A 1 91 ? 11.115 -0.519 -6.524 1.00 95.44 91 PHE A CA 1
ATOM 743 C C . PHE A 1 91 ? 11.764 -1.898 -6.393 1.00 95.44 91 PHE A C 1
ATOM 745 O O . PHE A 1 91 ? 12.866 -2.075 -6.912 1.00 95.44 91 PHE A O 1
ATOM 752 N N . LEU A 1 92 ? 11.098 -2.876 -5.767 1.00 93.81 92 LEU A N 1
ATOM 753 C CA . LEU A 1 92 ? 11.553 -4.270 -5.768 1.00 93.81 92 LEU A CA 1
ATOM 754 C C . LEU A 1 92 ? 11.613 -4.824 -7.194 1.00 93.81 92 LEU A C 1
ATOM 756 O O . LEU A 1 92 ? 12.655 -5.343 -7.594 1.00 93.81 92 LEU A O 1
ATOM 760 N N . VAL A 1 93 ? 10.550 -4.641 -7.984 1.00 94.62 93 VAL A N 1
ATOM 761 C CA . VAL A 1 93 ? 10.526 -5.076 -9.388 1.00 94.62 93 VAL A CA 1
ATOM 762 C C . VAL A 1 93 ? 11.596 -4.353 -10.198 1.00 94.62 93 VAL A C 1
ATOM 764 O O . VAL A 1 93 ? 12.415 -4.999 -10.844 1.00 94.62 93 VAL A O 1
ATOM 767 N N . LEU A 1 94 ? 11.654 -3.020 -10.128 1.00 95.75 94 LEU A N 1
ATOM 768 C CA . LEU A 1 94 ? 12.658 -2.243 -10.860 1.00 95.75 94 LEU A CA 1
ATOM 769 C C . LEU A 1 94 ? 14.090 -2.657 -10.508 1.00 95.75 94 LEU A C 1
ATOM 771 O O . LEU A 1 94 ? 14.941 -2.709 -11.391 1.00 95.75 94 LEU A O 1
ATOM 775 N N . SER A 1 95 ? 14.356 -2.972 -9.237 1.00 95.00 95 SER A N 1
ATOM 776 C CA . SER A 1 95 ? 15.659 -3.473 -8.801 1.00 95.00 95 SER A CA 1
ATOM 777 C C . SER A 1 95 ? 16.030 -4.780 -9.500 1.00 95.00 95 SER A C 1
ATOM 779 O O . SER A 1 95 ? 17.134 -4.895 -10.030 1.00 95.00 95 SER A O 1
ATOM 781 N N . ARG A 1 96 ? 15.080 -5.716 -9.607 1.00 93.62 96 ARG A N 1
ATOM 782 C CA . ARG A 1 96 ? 15.274 -6.989 -10.313 1.00 93.62 96 ARG A CA 1
ATOM 783 C C . ARG A 1 96 ? 15.430 -6.826 -11.819 1.00 93.62 96 ARG A C 1
ATOM 785 O O . ARG A 1 96 ? 16.286 -7.479 -12.402 1.00 93.62 96 ARG A O 1
ATOM 792 N N . LEU A 1 97 ? 14.663 -5.938 -12.448 1.00 95.31 97 LEU A N 1
ATOM 793 C CA . LEU A 1 97 ? 14.790 -5.672 -13.886 1.00 95.31 97 LEU A CA 1
ATOM 794 C C . LEU A 1 97 ? 16.164 -5.082 -14.238 1.00 95.31 97 LEU A C 1
ATOM 796 O O . LEU A 1 97 ? 16.742 -5.438 -15.264 1.00 95.31 97 LEU A O 1
ATOM 800 N N . VAL A 1 98 ? 16.704 -4.216 -13.372 1.00 95.19 98 VAL A N 1
ATOM 801 C CA . VAL A 1 98 ? 18.064 -3.675 -13.519 1.00 95.19 98 VAL A CA 1
ATOM 802 C C . VAL A 1 98 ? 19.121 -4.750 -13.254 1.00 95.19 98 VAL A C 1
ATOM 804 O O . VAL A 1 98 ? 20.093 -4.833 -13.997 1.00 95.19 98 VAL A O 1
ATOM 807 N N . GLU A 1 99 ? 18.935 -5.596 -12.236 1.00 93.88 99 GLU A N 1
ATOM 808 C CA . GLU A 1 99 ? 19.835 -6.724 -11.937 1.00 93.88 99 GLU A CA 1
ATOM 809 C C . GLU A 1 99 ? 19.906 -7.736 -13.091 1.00 93.88 99 GLU A C 1
ATOM 811 O O . GLU A 1 99 ? 20.982 -8.245 -13.393 1.00 93.88 99 GLU A O 1
ATOM 816 N N . LYS A 1 100 ? 18.779 -7.990 -13.764 1.00 94.00 100 LYS A N 1
ATOM 817 C CA . LYS A 1 100 ? 18.687 -8.849 -14.955 1.00 94.00 100 LYS A CA 1
ATOM 818 C C . LYS A 1 100 ? 19.164 -8.172 -16.245 1.00 94.00 100 LYS A C 1
ATOM 820 O O . LYS A 1 100 ? 19.046 -8.767 -17.309 1.00 94.00 100 LYS A O 1
ATOM 825 N N . GLU A 1 101 ? 19.664 -6.938 -16.165 1.00 95.06 101 GLU A N 1
ATOM 826 C CA . GLU A 1 101 ? 20.132 -6.143 -17.308 1.00 95.06 101 GLU A CA 1
ATOM 827 C C . GLU A 1 101 ? 19.064 -5.910 -18.399 1.00 95.06 101 GLU A C 1
ATOM 829 O O . GLU A 1 101 ? 19.394 -5.545 -19.525 1.00 95.06 101 GLU A O 1
ATOM 834 N N . MET A 1 102 ? 17.773 -6.055 -18.067 1.00 95.69 102 MET A N 1
ATOM 835 C CA . MET A 1 102 ? 16.664 -5.816 -19.005 1.00 95.69 102 MET A CA 1
ATOM 836 C C . MET A 1 102 ? 16.482 -4.321 -19.290 1.00 95.69 102 MET A C 1
ATOM 838 O O . MET A 1 102 ? 16.059 -3.917 -20.369 1.00 95.69 102 MET A O 1
ATOM 842 N N . ILE A 1 103 ? 16.810 -3.477 -18.309 1.00 96.19 103 ILE A N 1
ATOM 843 C CA . ILE A 1 103 ? 16.805 -2.020 -18.436 1.00 96.19 103 ILE A CA 1
ATOM 844 C C . ILE A 1 103 ? 17.892 -1.410 -17.549 1.00 96.19 103 ILE A C 1
ATOM 846 O O . ILE A 1 103 ? 18.158 -1.894 -16.452 1.00 96.19 103 ILE A O 1
ATOM 850 N N . THR A 1 104 ? 18.508 -0.313 -17.990 1.00 96.81 104 THR A N 1
ATOM 851 C CA . THR A 1 104 ? 19.445 0.454 -17.154 1.00 96.81 104 THR A CA 1
ATOM 852 C C . THR A 1 104 ? 18.724 1.556 -16.381 1.00 96.81 104 THR A C 1
ATOM 854 O O . THR A 1 104 ? 17.662 2.044 -16.780 1.00 96.81 104 THR A O 1
ATOM 857 N N . LEU A 1 105 ? 19.311 2.005 -15.270 1.00 96.31 105 LEU A N 1
ATOM 858 C CA . LEU A 1 105 ? 18.748 3.115 -14.500 1.00 96.31 105 LEU A CA 1
ATOM 859 C C . LEU A 1 105 ? 18.742 4.426 -15.303 1.00 96.31 105 LEU A C 1
ATOM 861 O O . LEU A 1 105 ? 17.839 5.252 -15.150 1.00 96.31 105 LEU A O 1
ATOM 865 N N . GLU A 1 106 ? 19.746 4.629 -16.153 1.00 97.00 106 GLU A N 1
ATOM 866 C CA . GLU A 1 106 ? 19.833 5.763 -17.066 1.00 97.00 106 GLU A CA 1
ATOM 867 C C . GLU A 1 106 ? 18.681 5.744 -18.073 1.00 97.00 106 GLU A C 1
ATOM 869 O O . GLU A 1 106 ? 18.018 6.767 -18.249 1.00 97.00 106 GLU A O 1
ATOM 874 N N . GLU A 1 107 ? 18.399 4.586 -18.677 1.00 96.94 107 GLU A N 1
ATOM 875 C CA . GLU A 1 107 ? 17.308 4.424 -19.640 1.00 96.94 107 GLU A CA 1
ATOM 876 C C . GLU A 1 107 ? 15.943 4.623 -18.974 1.00 96.94 107 GLU A C 1
ATOM 878 O O . GLU A 1 107 ? 15.108 5.385 -19.467 1.00 96.94 107 GLU A O 1
ATOM 883 N N . LEU A 1 108 ? 15.740 4.028 -17.796 1.00 96.94 108 LEU A N 1
ATOM 884 C CA . LEU A 1 108 ? 14.530 4.214 -16.997 1.00 96.94 108 LEU A CA 1
ATOM 885 C C . LEU A 1 108 ? 14.286 5.697 -16.678 1.00 96.94 108 LEU A C 1
ATOM 887 O O . LEU A 1 108 ? 13.196 6.220 -16.912 1.00 96.94 108 LEU A O 1
ATOM 891 N N . ASN A 1 109 ? 15.303 6.399 -16.171 1.00 97.31 109 ASN A N 1
ATOM 892 C CA . ASN A 1 109 ? 15.192 7.822 -15.855 1.00 97.31 109 ASN A CA 1
ATOM 893 C C . ASN A 1 109 ? 14.992 8.684 -17.104 1.00 97.31 109 ASN A C 1
ATOM 895 O O . ASN A 1 109 ? 14.224 9.647 -17.056 1.00 97.31 109 ASN A O 1
ATOM 899 N N . SER A 1 110 ? 15.643 8.340 -18.217 1.00 97.62 110 SER A N 1
ATOM 900 C CA . SER A 1 110 ? 15.444 8.994 -19.510 1.00 97.62 110 SER A CA 1
ATOM 901 C C . SER A 1 110 ? 13.981 8.890 -19.948 1.00 97.62 110 SER A C 1
ATOM 903 O O . SER A 1 110 ? 13.334 9.915 -20.181 1.00 97.62 110 SER A O 1
ATOM 905 N N . ARG A 1 111 ? 13.408 7.681 -19.930 1.00 96.88 111 ARG A N 1
ATOM 906 C CA . ARG A 1 111 ? 12.007 7.417 -20.294 1.00 96.88 111 ARG A CA 1
ATOM 907 C C . ARG A 1 111 ? 11.020 8.118 -19.368 1.00 96.88 111 ARG A C 1
ATOM 909 O O . ARG A 1 111 ? 10.143 8.830 -19.853 1.00 96.88 111 ARG A O 1
ATOM 916 N N . ILE A 1 112 ? 11.226 8.038 -18.052 1.00 95.75 112 ILE A N 1
ATOM 917 C CA . ILE A 1 112 ? 10.459 8.813 -17.062 1.00 95.75 112 ILE A CA 1
ATOM 918 C C . ILE A 1 112 ? 10.519 10.310 -17.384 1.00 95.75 112 ILE A C 1
ATOM 920 O O . ILE A 1 112 ? 9.523 11.025 -17.240 1.00 95.75 112 ILE A O 1
ATOM 924 N N . SER A 1 113 ? 11.682 10.807 -17.809 1.00 94.81 113 SER A N 1
ATOM 925 C CA . SER A 1 113 ? 11.884 12.232 -18.027 1.00 94.81 113 SER A CA 1
ATOM 926 C C . SER A 1 113 ? 11.254 12.772 -19.314 1.00 94.81 113 SER A C 1
ATOM 928 O O . SER A 1 113 ? 10.828 13.932 -19.351 1.00 94.81 113 SER A O 1
ATOM 930 N N . CYS A 1 114 ? 11.183 11.929 -20.340 1.00 94.75 114 CYS A N 1
ATOM 931 C CA . CYS A 1 114 ? 10.702 12.271 -21.673 1.00 94.75 114 CYS A CA 1
ATOM 932 C C . CYS A 1 114 ? 9.230 11.898 -21.896 1.00 94.75 114 CYS A C 1
ATOM 934 O O . CYS A 1 114 ? 8.648 12.318 -22.896 1.00 94.75 114 CYS A O 1
ATOM 936 N N . PHE A 1 115 ? 8.617 11.135 -20.985 1.00 96.00 115 PHE A N 1
ATOM 937 C CA . PHE A 1 115 ? 7.228 10.709 -21.119 1.00 96.00 115 PHE A CA 1
ATOM 938 C C . PHE A 1 115 ? 6.252 11.895 -21.161 1.00 96.00 115 PHE A C 1
ATOM 940 O O . PHE A 1 115 ? 6.349 12.859 -20.395 1.00 96.00 115 PHE A O 1
ATOM 947 N N . GLY A 1 116 ? 5.274 11.817 -22.062 1.00 95.25 116 GLY A N 1
ATOM 948 C CA . GLY A 1 116 ? 4.243 12.834 -22.235 1.00 95.25 116 GLY A CA 1
ATOM 949 C C . GLY A 1 116 ? 3.103 12.685 -21.227 1.00 95.25 116 GLY A C 1
ATOM 950 O O . GLY A 1 116 ? 2.041 12.195 -21.587 1.00 95.25 116 GLY A O 1
ATOM 951 N N . TYR A 1 117 ? 3.285 13.158 -19.990 1.00 93.81 117 TYR A N 1
ATOM 952 C CA . TYR A 1 117 ? 2.285 13.067 -18.902 1.00 93.81 117 TYR A CA 1
ATOM 953 C C . TYR A 1 117 ? 0.958 13.809 -19.162 1.00 93.81 117 TYR A C 1
ATOM 955 O O . TYR A 1 117 ? -0.010 13.657 -18.420 1.00 93.81 117 TYR A O 1
ATOM 963 N N . GLY A 1 118 ? 0.891 14.638 -20.205 1.00 92.69 118 GLY A N 1
ATOM 964 C CA . GLY A 1 118 ? -0.263 15.492 -20.466 1.00 92.69 118 GLY A CA 1
ATOM 965 C C . GLY A 1 118 ? -0.427 16.607 -19.426 1.00 92.69 118 GLY A C 1
ATOM 966 O O . GLY A 1 118 ? 0.328 16.721 -18.464 1.00 92.69 118 GLY A O 1
ATOM 967 N N . PHE A 1 119 ? -1.418 17.473 -19.642 1.00 91.44 119 PHE A N 1
ATOM 968 C CA . PHE A 1 119 ? -1.607 18.683 -18.832 1.00 91.44 119 PHE A CA 1
ATOM 969 C C . PHE A 1 119 ? -1.970 18.389 -17.367 1.00 91.44 119 PHE A C 1
ATOM 971 O O . PHE A 1 119 ? -1.553 19.121 -16.472 1.00 91.44 119 PHE A O 1
ATOM 978 N N . ILE A 1 120 ? -2.739 17.323 -17.127 1.00 89.06 120 ILE A N 1
ATOM 979 C CA . ILE A 1 120 ? -3.252 16.973 -15.795 1.00 89.06 120 ILE A CA 1
ATOM 980 C C . ILE A 1 120 ? -2.111 16.486 -14.894 1.00 89.06 120 ILE A C 1
ATOM 982 O O . ILE A 1 120 ? -1.917 17.027 -13.807 1.00 89.06 120 ILE A O 1
ATOM 986 N N . GLU A 1 121 ? -1.304 15.535 -15.372 1.00 92.06 121 GLU A N 1
ATOM 987 C CA . GLU A 1 121 ? -0.267 14.893 -14.557 1.00 92.06 121 GLU A CA 1
ATOM 988 C C . GLU A 1 121 ? 1.097 15.588 -14.612 1.00 92.06 121 GLU A C 1
ATOM 990 O O . GLU A 1 121 ? 2.017 15.205 -13.891 1.00 92.06 121 GLU A O 1
ATOM 995 N N . GLN A 1 122 ? 1.249 16.657 -15.403 1.00 91.00 122 GLN A N 1
ATOM 996 C CA . GLN A 1 122 ? 2.522 17.375 -15.541 1.00 91.00 122 GLN A CA 1
ATOM 997 C C . GLN A 1 122 ? 3.114 17.815 -14.191 1.00 91.00 122 GLN A C 1
ATOM 999 O O . GLN A 1 122 ? 4.332 17.806 -14.015 1.00 91.00 122 GLN A O 1
ATOM 1004 N N . LYS A 1 123 ? 2.257 18.193 -13.233 1.00 93.12 123 LYS A N 1
ATOM 1005 C CA . LYS A 1 123 ? 2.670 18.621 -11.885 1.00 93.12 123 LYS A CA 1
ATOM 1006 C C . LYS A 1 123 ? 3.021 17.457 -10.957 1.00 93.12 123 LYS A C 1
ATOM 1008 O O . LYS A 1 123 ? 3.762 17.663 -10.003 1.00 93.12 123 LYS A O 1
ATOM 1013 N N . ASN A 1 124 ? 2.511 16.265 -11.249 1.00 95.75 124 ASN A N 1
ATOM 1014 C CA . ASN A 1 124 ? 2.733 15.043 -10.479 1.00 95.75 124 ASN A CA 1
ATOM 1015 C C . ASN A 1 124 ? 3.823 14.169 -11.101 1.00 95.75 124 ASN A C 1
ATOM 1017 O O . ASN A 1 124 ? 3.954 13.000 -10.748 1.00 95.75 124 ASN A O 1
ATOM 1021 N N . ARG A 1 125 ? 4.608 14.708 -12.040 1.00 94.38 125 ARG A N 1
ATOM 1022 C CA . ARG A 1 125 ? 5.695 13.966 -12.669 1.00 94.38 125 ARG A CA 1
ATOM 1023 C C . ARG A 1 125 ? 6.635 13.390 -11.593 1.00 94.38 125 ARG A C 1
ATOM 1025 O O . ARG A 1 125 ? 7.087 14.144 -10.720 1.00 94.38 125 ARG A O 1
ATOM 1032 N N . PRO A 1 126 ? 6.956 12.087 -11.652 1.00 95.31 126 PRO A N 1
ATOM 1033 C CA . PRO A 1 126 ? 7.868 11.471 -10.702 1.00 95.31 126 PRO A CA 1
ATOM 1034 C C . PRO A 1 126 ? 9.275 12.066 -10.796 1.00 95.31 126 PRO A C 1
ATOM 1036 O O . PRO A 1 126 ? 9.764 12.453 -11.863 1.00 95.31 126 PRO A O 1
ATOM 1039 N N . SER A 1 127 ? 9.929 12.130 -9.640 1.00 94.75 127 SER A N 1
ATOM 1040 C CA . SER A 1 127 ? 11.331 12.521 -9.519 1.00 94.75 127 SER A CA 1
ATOM 1041 C C . SER A 1 127 ? 12.239 11.450 -10.140 1.00 94.75 127 SER A C 1
ATOM 1043 O O . SER A 1 127 ? 11.860 10.277 -10.148 1.00 94.75 127 SER A O 1
ATOM 1045 N N . PRO A 1 128 ? 13.456 11.794 -10.599 1.00 94.50 128 PRO A N 1
ATOM 1046 C CA . PRO A 1 128 ? 14.423 10.790 -11.027 1.00 94.50 128 PRO A CA 1
ATOM 1047 C C . PRO A 1 128 ? 14.698 9.759 -9.926 1.00 94.50 128 PRO A C 1
ATOM 1049 O O . PRO A 1 128 ? 14.917 10.111 -8.761 1.00 94.50 128 PRO A O 1
ATOM 1052 N N . ILE A 1 129 ? 14.709 8.486 -10.306 1.00 95.44 129 ILE A N 1
ATOM 1053 C CA . ILE A 1 129 ? 15.022 7.365 -9.430 1.00 95.44 129 ILE A CA 1
ATOM 1054 C C . ILE A 1 129 ? 16.526 7.360 -9.166 1.00 95.44 129 ILE A C 1
ATOM 1056 O O . ILE A 1 129 ? 17.348 7.356 -10.084 1.00 95.44 129 ILE A O 1
ATOM 1060 N N . LYS A 1 130 ? 16.897 7.372 -7.885 1.00 94.12 130 LYS A N 1
ATOM 1061 C CA . LYS A 1 130 ? 18.296 7.358 -7.452 1.00 94.12 130 LYS A CA 1
ATOM 1062 C C . LYS A 1 130 ? 18.830 5.932 -7.431 1.00 94.12 130 LYS A C 1
ATOM 1064 O O . LYS A 1 130 ? 18.136 5.013 -7.001 1.00 94.12 130 LYS A O 1
ATOM 1069 N N . HIS A 1 131 ? 20.114 5.773 -7.740 1.00 92.38 131 HIS A N 1
ATOM 1070 C CA . HIS A 1 131 ? 20.807 4.484 -7.641 1.00 92.38 131 HIS A CA 1
ATOM 1071 C C . HIS A 1 131 ? 20.699 3.866 -6.237 1.00 92.38 131 HIS A C 1
ATOM 1073 O O . HIS A 1 131 ? 20.547 2.660 -6.076 1.00 92.38 131 HIS A O 1
ATOM 1079 N N . THR A 1 132 ? 20.712 4.698 -5.192 1.00 92.75 132 THR A N 1
ATOM 1080 C CA . THR A 1 132 ? 20.538 4.243 -3.806 1.00 92.75 132 THR A CA 1
ATOM 1081 C C . THR A 1 132 ? 19.189 3.576 -3.554 1.00 92.75 132 THR A C 1
ATOM 1083 O O . THR A 1 132 ? 19.127 2.688 -2.708 1.00 92.75 132 THR A O 1
ATOM 1086 N N . SER A 1 133 ? 18.138 4.005 -4.259 1.00 92.38 133 SER A N 1
ATOM 1087 C CA . SER A 1 133 ? 16.785 3.461 -4.128 1.00 92.38 133 SER A CA 1
ATOM 1088 C C . SER A 1 133 ? 16.648 2.117 -4.842 1.00 92.38 133 SER A C 1
ATOM 1090 O O . SER A 1 133 ? 15.958 1.243 -4.342 1.00 92.38 133 SER A O 1
ATOM 1092 N N . ILE A 1 134 ? 17.364 1.916 -5.952 1.00 92.56 134 ILE A N 1
ATOM 1093 C CA . ILE A 1 134 ? 17.456 0.612 -6.628 1.00 92.56 134 ILE A CA 1
ATOM 1094 C C . ILE A 1 134 ? 18.227 -0.402 -5.777 1.00 92.56 134 ILE A C 1
ATOM 1096 O O . ILE A 1 134 ? 17.806 -1.546 -5.647 1.00 92.56 134 ILE A O 1
ATOM 1100 N N . LEU A 1 135 ? 19.324 0.025 -5.142 1.00 89.75 135 LEU A N 1
ATOM 1101 C CA . LEU A 1 135 ? 20.112 -0.835 -4.249 1.00 89.75 135 LEU A CA 1
ATOM 1102 C C . LEU A 1 135 ? 19.421 -1.136 -2.912 1.00 89.75 135 LEU A C 1
ATOM 1104 O O . LEU A 1 135 ? 19.779 -2.095 -2.238 1.00 89.75 135 LEU A O 1
ATOM 1108 N N . ASN A 1 136 ? 18.498 -0.277 -2.475 1.00 90.94 136 ASN A N 1
ATOM 1109 C CA . ASN A 1 136 ? 17.784 -0.422 -1.206 1.00 90.94 136 ASN A CA 1
ATOM 1110 C C . ASN A 1 136 ? 16.281 -0.185 -1.429 1.00 90.94 136 ASN A C 1
ATOM 1112 O O . ASN A 1 136 ? 15.760 0.833 -0.961 1.00 90.94 136 ASN A O 1
ATOM 1116 N N . PRO A 1 137 ? 15.591 -1.101 -2.130 1.00 86.62 137 PRO A N 1
ATOM 1117 C CA . PRO A 1 137 ? 14.207 -0.902 -2.568 1.00 86.62 137 PRO A CA 1
ATOM 1118 C C . PRO A 1 137 ? 13.201 -0.825 -1.411 1.00 86.62 137 PRO A C 1
ATOM 1120 O O . PRO A 1 137 ? 12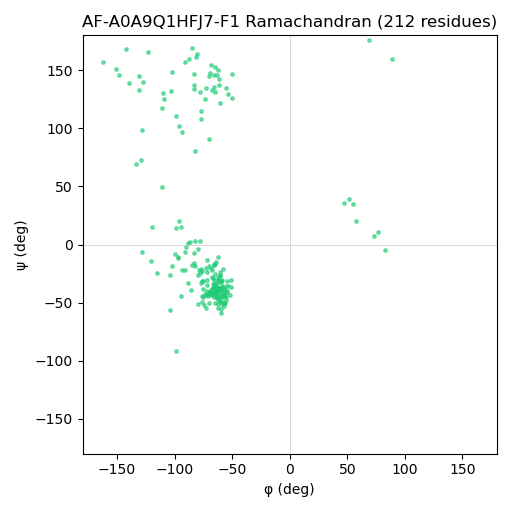.116 -0.285 -1.575 1.00 86.62 137 PRO A O 1
ATOM 1123 N N . THR A 1 138 ? 13.577 -1.291 -0.216 1.00 87.25 138 THR A N 1
ATOM 1124 C CA . THR A 1 138 ? 12.744 -1.243 0.996 1.00 87.25 138 THR A CA 1
ATOM 1125 C C . THR A 1 138 ? 12.796 0.097 1.737 1.00 87.25 138 THR A C 1
ATOM 1127 O O . THR A 1 138 ? 12.066 0.304 2.707 1.00 87.25 138 THR A O 1
ATOM 1130 N N . LYS A 1 139 ? 13.678 1.019 1.330 1.00 88.69 139 LYS A N 1
ATOM 1131 C CA . LYS A 1 139 ? 13.742 2.369 1.907 1.00 88.69 139 LYS A CA 1
ATOM 1132 C C . LYS A 1 139 ? 12.735 3.294 1.230 1.00 88.69 139 LYS A C 1
ATOM 1134 O O . LYS A 1 139 ? 12.180 2.985 0.184 1.00 88.69 139 LYS A O 1
ATOM 1139 N N . ALA A 1 140 ? 12.538 4.472 1.824 1.00 85.25 140 ALA A N 1
ATOM 1140 C CA . ALA A 1 140 ? 11.674 5.500 1.257 1.00 85.25 140 ALA A CA 1
ATOM 1141 C C . ALA A 1 140 ? 12.018 5.764 -0.221 1.00 85.25 140 ALA A C 1
ATOM 1143 O O . ALA A 1 140 ? 13.162 6.089 -0.555 1.00 85.25 140 ALA A O 1
ATOM 1144 N N . SER A 1 141 ? 11.006 5.666 -1.084 1.00 89.00 141 SER A N 1
ATOM 1145 C CA . SER A 1 141 ? 11.139 5.816 -2.539 1.00 89.00 141 SER A CA 1
ATOM 1146 C C . SER A 1 141 ? 11.661 7.195 -2.954 1.00 89.00 141 SER A C 1
ATOM 1148 O O . SER A 1 141 ? 12.280 7.344 -4.009 1.00 89.00 141 SER A O 1
ATOM 1150 N N . GLY A 1 142 ? 11.419 8.213 -2.120 1.00 91.25 142 GLY A N 1
ATOM 1151 C CA . GLY A 1 142 ? 11.669 9.616 -2.445 1.00 91.25 142 GLY A CA 1
ATOM 1152 C C . GLY A 1 142 ? 10.619 10.220 -3.382 1.00 91.25 142 GLY A C 1
ATOM 1153 O O . GLY A 1 142 ? 10.833 11.323 -3.879 1.00 91.25 142 GLY A O 1
ATOM 1154 N N . GLN A 1 143 ? 9.514 9.509 -3.620 1.00 94.88 143 GLN A N 1
ATOM 1155 C CA . GLN A 1 143 ? 8.343 9.990 -4.350 1.00 94.88 143 GLN A CA 1
ATOM 1156 C C . GLN A 1 143 ? 7.230 10.347 -3.363 1.00 94.88 143 GLN A C 1
ATOM 1158 O O . GLN A 1 143 ? 7.099 9.712 -2.317 1.00 94.88 143 GLN A O 1
ATOM 1163 N N . THR A 1 144 ? 6.411 11.340 -3.699 1.00 96.00 144 THR A N 1
ATOM 1164 C CA . THR A 1 144 ? 5.168 11.620 -2.962 1.00 96.00 144 THR A CA 1
ATOM 1165 C C . THR A 1 144 ? 4.041 10.674 -3.388 1.00 96.00 144 THR A C 1
ATOM 1167 O O . THR A 1 144 ? 4.103 10.090 -4.472 1.00 96.00 144 THR A O 1
ATOM 1170 N N . ALA A 1 145 ? 2.966 10.582 -2.596 1.00 96.62 145 ALA A N 1
ATOM 1171 C CA . ALA A 1 145 ? 1.767 9.823 -2.967 1.00 96.62 145 ALA A CA 1
ATOM 1172 C C . ALA A 1 145 ? 1.224 10.207 -4.358 1.00 96.62 145 ALA A C 1
ATOM 1174 O O . ALA A 1 145 ? 0.903 9.334 -5.160 1.00 96.62 145 ALA A O 1
ATOM 1175 N N . SER A 1 146 ? 1.168 11.505 -4.682 1.00 96.19 146 SER A N 1
ATOM 1176 C CA . SER A 1 146 ? 0.698 11.981 -5.992 1.00 96.19 146 SER A CA 1
ATOM 1177 C C . SER A 1 146 ? 1.642 11.592 -7.129 1.00 96.19 146 SER A C 1
ATOM 1179 O O . SER A 1 146 ? 1.184 11.221 -8.206 1.00 96.19 146 SER A O 1
ATOM 1181 N N . GLN A 1 147 ? 2.958 11.639 -6.892 1.00 97.06 147 GLN A N 1
ATOM 1182 C CA . GLN A 1 147 ? 3.936 11.165 -7.871 1.00 97.06 147 GLN A CA 1
ATOM 1183 C C . GLN A 1 147 ? 3.802 9.664 -8.107 1.00 97.06 147 GLN A C 1
ATOM 1185 O O . GLN A 1 147 ? 3.882 9.232 -9.250 1.00 97.06 147 GLN A O 1
ATOM 1190 N N . MET A 1 148 ? 3.542 8.889 -7.052 1.00 96.94 148 MET A N 1
ATOM 1191 C CA . MET A 1 148 ? 3.356 7.445 -7.150 1.00 96.94 148 MET A CA 1
ATOM 1192 C C . MET A 1 148 ? 2.052 7.067 -7.860 1.00 96.94 148 MET A C 1
ATOM 1194 O O . MET A 1 148 ? 2.037 6.171 -8.702 1.00 96.94 148 MET A O 1
ATOM 1198 N N . MET A 1 149 ? 0.970 7.796 -7.571 1.00 96.38 149 MET A N 1
ATOM 1199 C CA . MET A 1 149 ? -0.319 7.654 -8.251 1.00 96.38 149 MET A CA 1
ATOM 1200 C C . MET A 1 149 ? -0.196 7.901 -9.760 1.00 96.38 149 MET A C 1
ATOM 1202 O O . MET A 1 149 ? -0.865 7.235 -10.544 1.00 96.38 149 MET A O 1
ATOM 1206 N N . CYS A 1 150 ? 0.674 8.829 -10.161 1.00 96.44 150 CYS A N 1
ATOM 1207 C CA . CYS A 1 150 ? 0.997 9.096 -11.558 1.00 96.44 150 CYS A CA 1
ATOM 1208 C C . CYS A 1 150 ? 1.934 8.025 -12.142 1.00 96.44 150 CYS A C 1
ATOM 1210 O O . CYS A 1 150 ? 1.661 7.469 -13.205 1.00 96.44 150 CYS A O 1
ATOM 1212 N N . SER A 1 151 ? 3.034 7.703 -11.456 1.00 95.75 151 SER A N 1
ATOM 1213 C CA . SER A 1 151 ? 4.094 6.862 -12.013 1.00 95.75 151 SER A CA 1
ATOM 1214 C C . SER A 1 151 ? 3.693 5.405 -12.167 1.00 95.75 151 SER A C 1
ATOM 1216 O O . SER A 1 151 ? 3.990 4.815 -13.200 1.00 95.75 151 SER A O 1
ATOM 1218 N N . ALA A 1 152 ? 3.033 4.822 -11.164 1.00 96.88 152 ALA A N 1
ATOM 1219 C CA . ALA A 1 152 ? 2.761 3.390 -11.138 1.00 96.88 152 ALA A CA 1
ATOM 1220 C C . ALA A 1 152 ? 1.924 2.910 -12.344 1.00 96.88 152 ALA A C 1
ATOM 1222 O O . ALA A 1 152 ? 2.397 2.065 -13.101 1.00 96.88 152 ALA A O 1
ATOM 1223 N N . PRO A 1 153 ? 0.731 3.465 -12.627 1.00 96.50 153 PRO A N 1
ATOM 1224 C CA . PRO A 1 153 ? -0.058 3.013 -13.773 1.00 96.50 153 PRO A CA 1
ATOM 1225 C C . PRO A 1 153 ? 0.564 3.370 -15.133 1.00 96.50 153 PRO A C 1
ATOM 1227 O O . PRO A 1 153 ? 0.202 2.757 -16.136 1.00 96.50 153 PRO A O 1
ATOM 1230 N N . LEU A 1 154 ? 1.474 4.351 -15.194 1.00 96.88 154 LEU A N 1
ATOM 1231 C CA . LEU A 1 154 ? 2.118 4.779 -16.440 1.00 96.88 154 LEU A CA 1
ATOM 1232 C C . LEU A 1 154 ? 3.423 4.036 -16.741 1.00 96.88 154 LEU A C 1
ATOM 1234 O O . LEU A 1 154 ? 3.818 3.977 -17.904 1.00 96.88 154 LEU A O 1
ATOM 1238 N N . LEU A 1 155 ? 4.079 3.446 -15.741 1.00 97.06 155 LEU A N 1
ATOM 1239 C CA . LEU A 1 155 ? 5.342 2.733 -15.925 1.00 97.06 155 LEU A CA 1
ATOM 1240 C C . LEU A 1 155 ? 5.264 1.628 -16.998 1.00 97.06 155 LEU A C 1
ATOM 1242 O O . LEU A 1 155 ? 6.177 1.575 -17.824 1.00 97.06 155 LEU A O 1
ATOM 1246 N N . PRO A 1 156 ? 4.188 0.814 -17.101 1.00 97.31 156 PRO A N 1
ATOM 1247 C CA . PRO A 1 156 ? 4.077 -0.175 -18.172 1.00 97.31 156 PRO A CA 1
ATOM 1248 C C . PRO A 1 156 ? 4.114 0.437 -19.574 1.00 97.31 156 PRO A C 1
ATOM 1250 O O . PRO A 1 156 ? 4.660 -0.164 -20.492 1.00 97.31 156 PRO A O 1
ATOM 1253 N N . LEU A 1 157 ? 3.597 1.659 -19.736 1.00 96.75 157 LEU A N 1
ATOM 1254 C CA . LEU A 1 157 ? 3.644 2.392 -21.004 1.00 96.75 157 LEU A CA 1
ATOM 1255 C C . LEU A 1 157 ? 5.021 3.002 -21.283 1.00 96.75 157 LEU A C 1
ATOM 1257 O O . LEU A 1 157 ? 5.314 3.350 -22.423 1.00 96.75 157 LEU A O 1
ATOM 1261 N N . MET A 1 158 ? 5.838 3.193 -20.246 1.00 96.44 158 MET A N 1
ATOM 1262 C CA . MET A 1 158 ? 7.165 3.789 -20.366 1.00 96.44 158 MET A CA 1
ATOM 1263 C C . MET A 1 158 ? 8.226 2.764 -20.721 1.00 96.44 158 MET A C 1
ATOM 1265 O O . MET A 1 158 ? 9.136 3.120 -21.458 1.00 96.44 158 MET A O 1
ATOM 1269 N N . ILE A 1 159 ? 8.163 1.556 -20.158 1.00 96.69 159 ILE A N 1
ATOM 1270 C CA . ILE A 1 159 ? 9.251 0.571 -20.259 1.00 96.69 159 ILE A CA 1
ATOM 1271 C C . ILE A 1 159 ? 8.802 -0.809 -20.734 1.00 96.69 159 ILE A C 1
ATOM 1273 O O . ILE A 1 159 ? 9.658 -1.652 -20.962 1.00 96.69 159 ILE A O 1
ATOM 1277 N N . GLY A 1 160 ? 7.497 -1.060 -20.887 1.00 96.25 160 GLY A N 1
ATOM 1278 C CA . GLY A 1 160 ? 6.985 -2.396 -21.206 1.00 96.25 160 GLY A CA 1
ATOM 127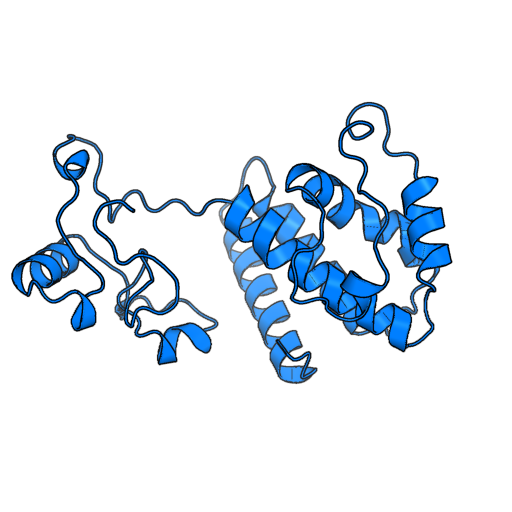9 C C . GLY A 1 160 ? 7.488 -2.965 -22.535 1.00 96.25 160 GLY A C 1
ATOM 1280 O O . GLY A 1 160 ? 7.553 -4.174 -22.675 1.00 96.25 160 GLY A O 1
ATOM 1281 N N . ASP A 1 161 ? 7.905 -2.120 -23.482 1.00 95.88 161 ASP A N 1
ATOM 1282 C CA . ASP A 1 161 ? 8.536 -2.532 -24.745 1.00 95.88 161 ASP A CA 1
ATOM 1283 C C . ASP A 1 161 ? 9.966 -3.077 -24.586 1.00 95.88 161 ASP A C 1
ATOM 1285 O O . ASP A 1 161 ? 10.509 -3.628 -25.540 1.00 95.88 161 ASP A O 1
ATOM 1289 N N . GLN A 1 162 ? 10.594 -2.883 -23.424 1.00 95.19 162 GLN A N 1
ATOM 1290 C CA . GLN A 1 162 ? 11.948 -3.361 -23.122 1.00 95.19 162 GLN A CA 1
ATOM 1291 C C . GLN A 1 162 ? 11.953 -4.653 -22.302 1.00 95.19 162 GLN A C 1
ATOM 1293 O O . GLN A 1 162 ? 13.016 -5.220 -22.071 1.00 95.19 162 GLN A O 1
ATOM 1298 N N . ILE A 1 163 ? 10.791 -5.093 -21.820 1.00 95.00 163 ILE A N 1
ATOM 1299 C CA . ILE A 1 163 ? 10.690 -6.228 -20.909 1.00 95.00 163 ILE A CA 1
ATOM 1300 C C . ILE A 1 163 ? 10.206 -7.454 -21.679 1.00 95.00 163 ILE A C 1
ATOM 1302 O O . ILE A 1 163 ? 9.251 -7.375 -22.446 1.00 95.00 163 ILE A O 1
ATOM 1306 N N . GLU A 1 164 ? 10.885 -8.579 -21.480 1.00 92.44 164 GLU A N 1
ATOM 1307 C CA . GLU A 1 164 ? 10.543 -9.866 -22.087 1.00 92.44 164 GLU A CA 1
ATOM 1308 C C . GLU A 1 164 ? 9.192 -10.388 -21.565 1.00 92.44 164 GLU A C 1
ATOM 1310 O O . GLU A 1 164 ? 8.835 -10.182 -20.401 1.00 92.44 164 GLU A O 1
ATOM 1315 N N . ASP A 1 165 ? 8.442 -11.078 -22.430 1.00 89.00 165 ASP A N 1
ATOM 1316 C CA . ASP A 1 165 ? 7.083 -11.556 -22.131 1.00 89.00 165 ASP A CA 1
ATOM 1317 C C . ASP A 1 165 ? 7.040 -12.607 -21.004 1.00 89.00 165 ASP A C 1
ATOM 1319 O O . ASP A 1 165 ? 6.015 -12.760 -20.340 1.00 89.00 165 ASP A O 1
ATOM 1323 N N . ASP A 1 166 ? 8.133 -13.338 -20.779 1.00 91.06 166 ASP A N 1
ATOM 1324 C CA . ASP A 1 166 ? 8.278 -14.379 -19.755 1.00 91.06 166 ASP A CA 1
ATOM 1325 C C . ASP A 1 166 ? 8.908 -13.868 -18.445 1.00 91.06 166 ASP A C 1
ATOM 1327 O O . ASP A 1 166 ? 9.309 -14.654 -17.586 1.00 91.06 166 ASP A O 1
ATOM 1331 N N . CYS A 1 167 ? 8.963 -12.547 -18.249 1.00 92.44 167 CYS A N 1
ATOM 1332 C CA . CYS A 1 167 ? 9.491 -11.942 -17.032 1.00 92.44 167 CYS A CA 1
ATOM 1333 C C . CYS A 1 167 ? 8.501 -12.021 -15.855 1.00 92.44 167 CYS A C 1
ATOM 1335 O O . CYS A 1 167 ? 7.527 -11.267 -15.771 1.00 92.44 167 CYS A O 1
ATOM 1337 N N . ASP A 1 168 ? 8.808 -12.883 -14.885 1.00 91.94 168 ASP A N 1
ATOM 1338 C CA . ASP A 1 168 ? 8.010 -13.077 -13.670 1.00 91.94 168 ASP A CA 1
ATOM 1339 C C . ASP A 1 168 ? 7.840 -11.791 -12.837 1.00 91.94 168 ASP A C 1
ATOM 1341 O O . ASP A 1 168 ? 6.735 -11.463 -12.402 1.00 91.94 168 ASP A O 1
ATOM 1345 N N . GLU A 1 169 ? 8.901 -11.006 -12.629 1.00 92.12 169 GLU A N 1
ATOM 1346 C CA . GLU A 1 169 ? 8.819 -9.756 -11.858 1.00 92.12 169 GLU A CA 1
ATOM 1347 C C . GLU A 1 169 ? 7.965 -8.701 -12.565 1.00 92.12 169 GLU A C 1
ATOM 1349 O O . GLU A 1 169 ? 7.315 -7.875 -11.920 1.00 92.12 169 GLU A O 1
ATOM 1354 N N . TRP A 1 170 ? 7.924 -8.743 -13.895 1.00 95.31 170 TRP A N 1
ATOM 1355 C CA . TRP A 1 170 ? 7.044 -7.883 -14.668 1.00 95.31 170 TRP A CA 1
ATOM 1356 C C . TRP A 1 170 ? 5.590 -8.325 -14.578 1.00 95.31 170 TRP A C 1
ATOM 1358 O O . TRP A 1 170 ? 4.715 -7.487 -14.362 1.00 95.31 170 TRP A O 1
ATOM 1368 N N . ALA A 1 171 ? 5.323 -9.631 -14.651 1.00 94.25 171 ALA A N 1
ATOM 1369 C CA . ALA A 1 171 ? 3.991 -10.179 -14.414 1.00 94.25 171 ALA A CA 1
ATOM 1370 C C . ALA A 1 171 ? 3.468 -9.795 -13.018 1.00 94.25 171 ALA A C 1
ATOM 1372 O O . ALA A 1 171 ? 2.316 -9.374 -12.883 1.00 94.25 171 ALA A O 1
ATOM 1373 N N . LEU A 1 172 ? 4.335 -9.837 -11.998 1.00 93.88 172 LEU A N 1
ATOM 1374 C CA . LEU A 1 172 ? 4.028 -9.358 -10.649 1.00 93.88 172 LEU A CA 1
ATOM 1375 C C . LEU A 1 172 ? 3.648 -7.871 -10.640 1.00 93.88 172 LEU A C 1
ATOM 1377 O O . LEU A 1 172 ? 2.661 -7.481 -10.012 1.00 93.88 172 LEU A O 1
ATOM 1381 N N . TYR A 1 173 ? 4.399 -7.034 -11.355 1.00 96.00 173 TYR A N 1
ATOM 1382 C CA . TYR A 1 173 ? 4.091 -5.611 -11.450 1.00 96.00 173 TYR A CA 1
ATOM 1383 C C . TYR A 1 173 ? 2.760 -5.345 -12.154 1.00 96.00 173 TYR A C 1
ATOM 1385 O O . TYR A 1 173 ? 1.963 -4.536 -11.685 1.00 96.00 173 TYR A O 1
ATOM 1393 N N . LEU A 1 174 ? 2.470 -6.045 -13.249 1.00 96.56 174 LEU A N 1
ATOM 1394 C CA . LEU A 1 174 ? 1.191 -5.912 -13.947 1.00 96.56 174 LEU A CA 1
ATOM 1395 C C . LEU A 1 174 ? 0.015 -6.328 -13.050 1.00 96.56 174 LEU A C 1
ATOM 1397 O O . LEU A 1 174 ? -1.002 -5.632 -13.021 1.00 96.56 174 LEU A O 1
ATOM 1401 N N . LEU A 1 175 ? 0.186 -7.382 -12.247 1.00 96.44 175 LEU A N 1
ATOM 1402 C CA . LEU A 1 175 ? -0.793 -7.803 -11.245 1.00 96.44 175 LEU A CA 1
ATOM 1403 C C . LEU A 1 175 ? -1.020 -6.727 -10.167 1.00 96.44 175 LEU A C 1
ATOM 1405 O O . LEU A 1 175 ? -2.165 -6.429 -9.813 1.00 96.44 175 LEU A O 1
ATOM 1409 N N . LEU A 1 176 ? 0.050 -6.079 -9.692 1.00 96.94 176 LEU A N 1
ATOM 1410 C CA . LEU A 1 176 ? -0.040 -4.925 -8.791 1.00 96.94 176 LEU A CA 1
ATOM 1411 C C . LEU A 1 176 ? -0.822 -3.767 -9.429 1.00 96.94 176 LEU A C 1
ATOM 1413 O O . LEU A 1 176 ? -1.640 -3.131 -8.762 1.00 96.94 176 LEU A O 1
ATOM 1417 N N . ILE A 1 177 ? -0.605 -3.497 -10.719 1.00 97.88 177 ILE A N 1
ATOM 1418 C CA . ILE A 1 177 ? -1.332 -2.455 -11.451 1.00 97.88 177 ILE A CA 1
ATOM 1419 C C . ILE A 1 177 ? -2.819 -2.801 -11.606 1.00 97.88 177 ILE A C 1
ATOM 1421 O O . ILE A 1 177 ? -3.662 -1.904 -11.528 1.00 97.88 177 ILE A O 1
ATOM 1425 N N . ASP A 1 178 ? -3.184 -4.071 -11.757 1.00 97.69 178 ASP A N 1
ATOM 1426 C CA . ASP A 1 178 ? -4.592 -4.477 -11.768 1.00 97.69 178 ASP A CA 1
ATOM 1427 C C . ASP A 1 178 ? -5.262 -4.295 -10.400 1.00 97.69 178 ASP A C 1
ATOM 1429 O O . ASP A 1 178 ? -6.388 -3.793 -10.330 1.00 97.69 178 ASP A O 1
ATOM 1433 N N . ILE A 1 179 ? -4.546 -4.572 -9.305 1.00 97.44 179 ILE A N 1
ATOM 1434 C CA . ILE A 1 179 ? -5.001 -4.228 -7.949 1.00 97.44 179 ILE A CA 1
ATOM 1435 C C . ILE A 1 179 ? -5.162 -2.709 -7.806 1.00 97.44 179 ILE A C 1
ATOM 1437 O O . ILE A 1 179 ? -6.206 -2.242 -7.343 1.00 97.44 179 ILE A O 1
ATOM 1441 N N . PHE A 1 180 ? -4.171 -1.930 -8.250 1.00 97.62 180 PHE A N 1
ATOM 1442 C CA . PHE A 1 180 ? -4.199 -0.467 -8.207 1.00 97.62 180 PHE A CA 1
ATOM 1443 C C . PHE A 1 180 ? -5.435 0.098 -8.906 1.00 97.62 180 PHE A C 1
ATOM 1445 O O . PHE A 1 180 ? -6.133 0.930 -8.328 1.00 97.62 180 PHE A O 1
ATOM 1452 N N . LYS A 1 181 ? -5.757 -0.374 -10.117 1.00 96.62 181 LYS A N 1
ATOM 1453 C CA . LYS A 1 181 ? -6.932 0.090 -10.875 1.00 96.62 181 LYS A CA 1
ATOM 1454 C C . LYS A 1 181 ? -8.235 -0.102 -10.100 1.00 96.62 181 LYS A C 1
ATOM 1456 O O . LYS A 1 181 ? -9.115 0.752 -10.179 1.00 96.62 181 LYS A O 1
ATOM 1461 N N . ILE A 1 182 ? -8.368 -1.207 -9.362 1.00 97.12 182 ILE A N 1
ATOM 1462 C CA . ILE A 1 182 ? -9.563 -1.472 -8.557 1.00 97.12 182 ILE A CA 1
ATOM 1463 C C . ILE A 1 182 ? -9.562 -0.588 -7.308 1.00 97.12 182 ILE A C 1
ATOM 1465 O O . ILE A 1 182 ? -10.537 0.119 -7.071 1.00 97.12 182 ILE A O 1
ATOM 1469 N N . VAL A 1 183 ? -8.472 -0.579 -6.534 1.00 95.88 183 VAL A N 1
ATOM 1470 C CA . VAL A 1 183 ? -8.368 0.192 -5.280 1.00 95.88 183 VAL A CA 1
ATOM 1471 C C . VAL A 1 183 ? -8.568 1.692 -5.513 1.00 95.88 183 VAL A C 1
ATOM 1473 O O . VAL A 1 183 ? -9.226 2.355 -4.715 1.00 95.88 183 VAL A O 1
ATOM 1476 N N . MET A 1 184 ? -8.050 2.217 -6.623 1.00 95.38 184 MET A N 1
ATOM 1477 C CA . MET A 1 184 ? -8.130 3.635 -6.979 1.00 95.38 184 MET A CA 1
ATOM 1478 C C . MET A 1 184 ? -9.393 4.001 -7.770 1.00 95.38 184 MET A C 1
ATOM 1480 O O . MET A 1 184 ? -9.560 5.159 -8.160 1.00 95.38 184 MET A O 1
ATOM 1484 N N . SER A 1 185 ? -10.287 3.042 -8.027 1.00 95.31 185 SER A N 1
ATOM 1485 C CA . SER A 1 185 ? -11.527 3.314 -8.750 1.00 95.31 185 SER A CA 1
ATOM 1486 C C . SER A 1 185 ? -12.435 4.241 -7.929 1.00 95.31 185 SER A C 1
ATOM 1488 O O . SER A 1 185 ? -12.657 3.992 -6.743 1.00 95.31 185 SER A O 1
ATOM 1490 N N . PRO A 1 186 ? -13.056 5.269 -8.541 1.00 93.75 186 PRO A N 1
ATOM 1491 C CA . PRO A 1 186 ? -13.976 6.168 -7.836 1.00 93.75 186 PRO A CA 1
ATOM 1492 C C . PRO A 1 186 ? -15.251 5.466 -7.342 1.00 93.75 186 PRO A C 1
ATOM 1494 O O . PRO A 1 186 ? -15.982 6.010 -6.518 1.00 93.75 186 PRO A O 1
ATOM 1497 N N . SER A 1 187 ? -15.556 4.277 -7.871 1.00 94.06 187 SER A N 1
ATOM 1498 C CA . SER A 1 187 ? -16.695 3.462 -7.450 1.00 94.06 187 SER A CA 1
ATOM 1499 C C . SER A 1 187 ? -16.410 1.977 -7.661 1.00 94.06 187 SER A C 1
ATOM 1501 O O . SER A 1 187 ? -15.663 1.600 -8.567 1.00 94.06 187 SER A O 1
ATOM 1503 N N . LEU A 1 188 ? -17.014 1.127 -6.830 1.00 93.75 188 LEU A N 1
ATOM 1504 C CA . LEU A 1 188 ? -16.811 -0.318 -6.866 1.00 93.75 188 LEU A CA 1
ATOM 1505 C C . LEU A 1 188 ? -18.140 -1.057 -6.947 1.00 93.75 188 LEU A C 1
ATOM 1507 O O . LEU A 1 188 ? -19.108 -0.712 -6.270 1.00 93.75 188 LEU A O 1
ATOM 1511 N N . SER A 1 189 ? -18.161 -2.110 -7.762 1.00 95.56 189 SER A N 1
ATOM 1512 C CA . SER A 1 189 ? -19.231 -3.103 -7.735 1.00 95.56 189 SER A CA 1
ATOM 1513 C C . SER A 1 189 ? -18.911 -4.193 -6.712 1.00 95.56 189 SER A C 1
ATOM 1515 O O . SER A 1 189 ? -17.744 -4.426 -6.391 1.00 95.56 189 SER A O 1
ATOM 1517 N N . LEU A 1 190 ? -19.930 -4.923 -6.253 1.00 95.31 190 LEU A N 1
ATOM 1518 C CA . LEU A 1 190 ? -19.710 -6.106 -5.416 1.00 95.31 190 LEU A CA 1
ATOM 1519 C C . LEU A 1 190 ? -18.841 -7.150 -6.140 1.00 95.31 190 LEU A C 1
ATOM 1521 O O . LEU A 1 190 ? -17.974 -7.764 -5.538 1.00 95.31 190 LEU A O 1
ATOM 1525 N N . SER A 1 191 ? -19.009 -7.313 -7.453 1.00 96.00 191 SER A N 1
ATOM 1526 C CA . SER A 1 191 ? -18.166 -8.210 -8.251 1.00 96.00 191 SER A CA 1
ATOM 1527 C C . SER A 1 191 ? -16.688 -7.811 -8.216 1.00 96.00 191 SER A C 1
ATOM 1529 O O . SER A 1 191 ? -15.821 -8.676 -8.115 1.00 96.00 191 SER A O 1
ATOM 1531 N N . SER A 1 192 ? -16.396 -6.508 -8.231 1.00 95.38 192 SER A N 1
ATOM 1532 C CA . SER A 1 192 ? -15.031 -5.981 -8.150 1.00 95.38 192 SER A CA 1
ATOM 1533 C C . SER A 1 192 ? -14.340 -6.349 -6.834 1.00 95.38 192 SER A C 1
ATOM 1535 O O . SER A 1 192 ? -13.129 -6.542 -6.836 1.00 95.38 192 SER A O 1
ATOM 1537 N N . THR A 1 193 ? -15.078 -6.499 -5.725 1.00 94.12 193 THR A N 1
ATOM 1538 C CA . THR A 1 193 ? -14.474 -6.899 -4.441 1.00 94.12 193 THR A CA 1
ATOM 1539 C C . THR A 1 193 ? -14.038 -8.364 -4.447 1.00 94.12 193 THR A C 1
ATOM 1541 O O . THR A 1 193 ? -12.990 -8.689 -3.889 1.00 94.12 193 THR A O 1
ATOM 1544 N N . TYR A 1 194 ? -14.773 -9.246 -5.135 1.00 95.69 194 TYR A N 1
ATOM 1545 C CA . TYR A 1 194 ? -14.349 -10.637 -5.331 1.00 95.69 194 TYR A CA 1
ATOM 1546 C C . TYR A 1 194 ? -13.119 -10.736 -6.232 1.00 95.69 194 TYR A C 1
ATOM 1548 O O . TYR A 1 194 ? -12.201 -11.491 -5.916 1.00 95.69 194 TYR A O 1
ATOM 1556 N N . VAL A 1 195 ? -13.075 -9.948 -7.313 1.00 96.81 195 VAL A N 1
ATOM 1557 C CA . VAL A 1 195 ? -11.898 -9.880 -8.194 1.00 96.81 195 VAL A CA 1
ATOM 1558 C C . VAL A 1 195 ? -10.685 -9.382 -7.416 1.00 96.81 195 VAL A C 1
AT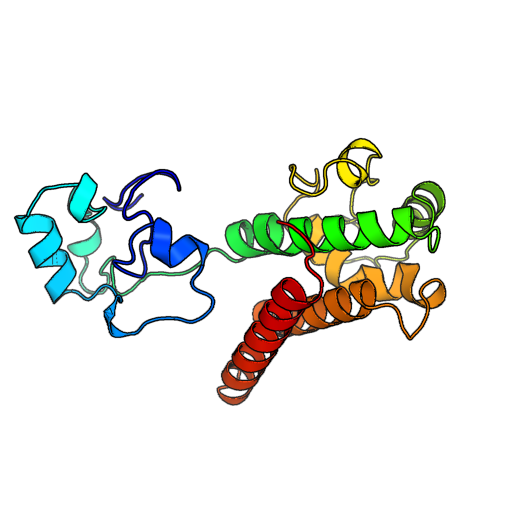OM 1560 O O . VAL A 1 195 ? -9.650 -10.035 -7.436 1.00 96.81 195 VAL A O 1
ATOM 1563 N N . LEU A 1 196 ? -10.819 -8.290 -6.658 1.00 95.69 196 LEU A N 1
ATOM 1564 C CA . LEU A 1 196 ? -9.733 -7.771 -5.826 1.00 95.69 196 LEU A CA 1
ATOM 1565 C C . LEU A 1 196 ? -9.207 -8.828 -4.846 1.00 95.69 196 LEU A C 1
ATOM 1567 O O . LEU A 1 196 ? -7.999 -8.991 -4.707 1.00 95.69 196 LEU A O 1
ATOM 1571 N N . LYS A 1 197 ? -10.102 -9.585 -4.200 1.00 94.56 197 LYS A N 1
ATOM 1572 C CA . LYS A 1 197 ? -9.716 -10.675 -3.295 1.00 94.56 197 LYS A CA 1
ATOM 1573 C C . LYS A 1 197 ? -8.925 -11.777 -4.010 1.00 94.56 197 LYS A C 1
ATOM 1575 O O . LYS A 1 197 ? -7.968 -12.295 -3.435 1.00 94.56 197 LYS A O 1
ATOM 1580 N N . ALA A 1 198 ? -9.309 -12.128 -5.237 1.00 95.25 198 ALA A N 1
ATOM 1581 C CA . ALA A 1 198 ? -8.565 -13.085 -6.052 1.00 95.25 198 ALA A CA 1
ATOM 1582 C C . ALA A 1 198 ? -7.168 -12.548 -6.405 1.00 95.25 198 ALA A C 1
ATOM 1584 O O . ALA A 1 198 ? -6.185 -13.203 -6.085 1.00 95.25 198 ALA A O 1
ATOM 1585 N N . LEU A 1 199 ? -7.065 -11.313 -6.912 1.00 96.00 199 LEU A N 1
ATOM 1586 C CA . LEU A 1 199 ? -5.775 -10.706 -7.274 1.00 96.00 199 LEU A CA 1
ATOM 1587 C C . LEU A 1 199 ? -4.824 -10.582 -6.072 1.00 96.00 199 LEU A C 1
ATOM 1589 O O . LEU A 1 199 ? -3.632 -10.846 -6.195 1.00 96.00 199 LEU A O 1
ATOM 1593 N N . ILE A 1 200 ? -5.342 -10.235 -4.886 1.00 93.44 200 ILE A N 1
ATOM 1594 C CA . ILE A 1 200 ? -4.552 -10.216 -3.642 1.00 93.44 200 ILE A CA 1
ATOM 1595 C C . ILE A 1 200 ? -4.080 -11.629 -3.264 1.00 93.44 200 ILE A C 1
ATOM 1597 O O . ILE A 1 200 ? -2.999 -11.803 -2.707 1.00 93.44 200 ILE A O 1
ATOM 1601 N N . THR A 1 201 ? -4.872 -12.662 -3.544 1.00 92.06 201 THR A N 1
ATOM 1602 C CA . THR A 1 201 ? -4.448 -14.048 -3.302 1.00 92.06 201 THR A CA 1
ATOM 1603 C C . THR A 1 201 ? -3.327 -14.442 -4.262 1.00 92.06 201 THR A C 1
ATOM 1605 O O . THR A 1 201 ? -2.322 -15.001 -3.821 1.00 92.06 201 THR A O 1
ATOM 1608 N N . ASP A 1 202 ? -3.463 -14.087 -5.539 1.00 92.50 202 ASP A N 1
ATOM 1609 C CA . ASP A 1 202 ? -2.481 -14.395 -6.578 1.00 92.50 202 ASP A CA 1
ATOM 1610 C C . ASP A 1 202 ? -1.149 -13.682 -6.318 1.00 92.50 202 ASP A C 1
ATOM 1612 O O . ASP A 1 202 ? -0.095 -14.317 -6.368 1.00 92.50 202 ASP A O 1
ATOM 1616 N N . ILE A 1 203 ? -1.181 -12.395 -5.945 1.00 91.06 203 ILE A N 1
ATOM 1617 C CA . ILE A 1 203 ? 0.045 -11.631 -5.678 1.00 91.06 203 ILE A CA 1
ATOM 1618 C C . ILE A 1 203 ? 0.794 -12.211 -4.468 1.00 91.06 203 ILE A C 1
ATOM 1620 O O . ILE A 1 203 ? 2.002 -12.427 -4.523 1.00 91.06 203 ILE A O 1
ATOM 1624 N N . ASN A 1 204 ? 0.069 -12.585 -3.406 1.00 88.25 204 ASN A N 1
ATOM 1625 C CA . ASN A 1 204 ? 0.643 -13.236 -2.226 1.00 88.25 204 ASN A CA 1
ATOM 1626 C C . ASN A 1 204 ? 1.218 -14.625 -2.539 1.00 88.25 204 ASN A C 1
ATOM 1628 O O . ASN A 1 204 ? 2.240 -15.017 -1.971 1.00 88.25 204 ASN A O 1
ATOM 1632 N N . TYR A 1 205 ? 0.575 -15.391 -3.422 1.00 86.69 205 TYR A N 1
ATOM 1633 C CA . TYR A 1 205 ? 1.120 -16.664 -3.891 1.00 86.69 205 TYR A CA 1
ATOM 1634 C C . TYR A 1 205 ? 2.437 -16.450 -4.643 1.00 86.69 205 TYR A C 1
ATOM 1636 O O . TYR A 1 205 ? 3.413 -17.153 -4.376 1.00 86.69 205 TYR A O 1
ATOM 1644 N N . PHE A 1 206 ? 2.485 -15.436 -5.509 1.00 84.12 206 PHE A N 1
ATOM 1645 C CA . PHE A 1 206 ? 3.672 -15.073 -6.275 1.00 84.12 206 PHE A CA 1
ATOM 1646 C C . PHE A 1 206 ? 4.859 -14.745 -5.353 1.00 84.12 206 PHE A C 1
ATOM 1648 O O . PHE A 1 206 ? 5.916 -15.360 -5.482 1.00 84.12 206 PHE A O 1
ATOM 1655 N N . TYR A 1 207 ? 4.680 -13.885 -4.340 1.00 79.06 207 TYR A N 1
ATOM 1656 C CA . TYR A 1 207 ? 5.753 -13.581 -3.373 1.00 79.06 207 TYR A CA 1
ATOM 1657 C C . TYR A 1 207 ? 6.318 -14.832 -2.695 1.00 79.06 207 TYR A C 1
ATOM 1659 O O . TYR A 1 207 ? 7.536 -14.995 -2.597 1.00 79.06 207 TYR A O 1
ATOM 1667 N N . ASN A 1 208 ? 5.437 -15.732 -2.249 1.00 74.88 208 ASN A N 1
ATOM 1668 C CA . ASN A 1 208 ? 5.849 -16.962 -1.574 1.00 74.88 208 ASN A CA 1
ATOM 1669 C C . ASN A 1 208 ? 6.602 -17.918 -2.508 1.00 74.88 208 ASN A C 1
ATOM 1671 O O . ASN A 1 208 ? 7.541 -18.584 -2.073 1.00 74.88 208 ASN A O 1
ATOM 1675 N N . TYR A 1 209 ? 6.191 -17.999 -3.774 1.00 70.06 209 TYR A N 1
ATOM 1676 C CA . TYR A 1 209 ? 6.783 -18.906 -4.753 1.00 70.06 209 TYR A CA 1
ATOM 1677 C C . TYR A 1 209 ? 8.147 -18.416 -5.252 1.00 70.06 209 TYR A C 1
ATOM 1679 O O . TYR A 1 209 ? 9.103 -19.189 -5.293 1.00 70.06 209 TYR A O 1
ATOM 1687 N N . PHE A 1 210 ? 8.262 -17.127 -5.572 1.00 61.22 210 PHE A N 1
ATOM 1688 C CA . PHE A 1 210 ? 9.468 -16.559 -6.180 1.00 61.22 210 PHE A CA 1
ATOM 1689 C C . PHE A 1 210 ? 10.530 -16.116 -5.168 1.00 61.22 210 PHE A C 1
ATOM 1691 O O . PHE A 1 210 ? 11.575 -15.609 -5.569 1.00 61.22 210 PHE A O 1
ATOM 1698 N N . GLN A 1 211 ? 10.294 -16.316 -3.862 1.00 57.56 211 GLN A N 1
ATOM 1699 C CA . GLN A 1 211 ? 11.200 -15.895 -2.782 1.00 57.56 211 GLN A CA 1
ATOM 1700 C C . GLN A 1 211 ? 11.686 -14.449 -2.961 1.00 57.56 211 GLN A C 1
ATOM 1702 O O . GLN A 1 211 ? 12.838 -14.121 -2.658 1.00 57.56 211 GLN A O 1
ATOM 1707 N N . ILE A 1 212 ? 10.815 -13.579 -3.480 1.00 54.81 212 ILE A N 1
ATOM 1708 C CA . ILE A 1 212 ? 11.092 -12.151 -3.579 1.00 54.81 212 ILE A CA 1
ATOM 1709 C C . ILE A 1 212 ? 11.057 -11.650 -2.139 1.00 54.81 212 ILE A C 1
ATOM 1711 O O . ILE A 1 212 ? 9.999 -11.396 -1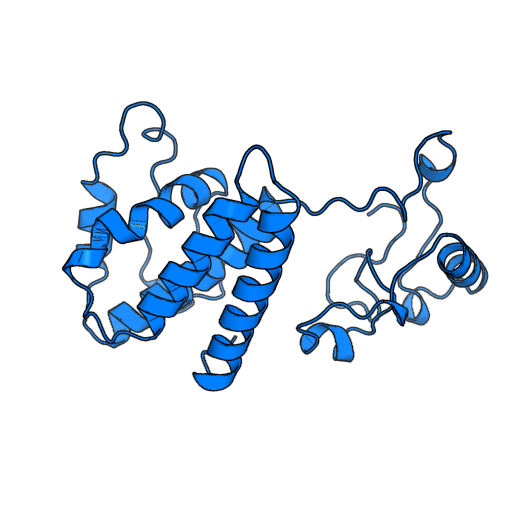.573 1.00 54.81 212 ILE A O 1
ATOM 1715 N N . ALA A 1 213 ? 12.230 -11.675 -1.508 1.00 40.09 213 ALA A N 1
ATOM 1716 C CA . ALA A 1 213 ? 12.392 -11.385 -0.099 1.00 40.09 213 ALA A CA 1
ATOM 1717 C C . ALA A 1 213 ? 11.925 -9.955 0.193 1.00 40.09 213 ALA A C 1
ATOM 1719 O O . ALA A 1 213 ? 12.466 -9.000 -0.368 1.00 40.09 213 ALA A O 1
ATOM 1720 N N . ILE A 1 214 ? 10.952 -9.843 1.096 1.00 42.00 214 ILE A N 1
ATOM 1721 C CA . ILE A 1 214 ? 10.693 -8.641 1.891 1.00 42.00 214 ILE A CA 1
ATOM 1722 C C . ILE A 1 214 ? 11.258 -8.894 3.287 1.00 42.00 214 ILE A C 1
ATOM 1724 O O . ILE A 1 214 ? 10.985 -9.986 3.842 1.00 42.00 214 ILE A O 1
#

Sequence (214 aa):
MLGFSQGFTANYFCRFCRGHRQILQKQVTQDENLLRTKENYEDDLEQNDLSLTGIREPTVLNNLDKFHVIENVIPDVMHDFLEGIIPLEMFLVLSRLVEKEMITLEELNSRISCFGYGFIEQKNRPSPIKHTSILNPTKASGQTASQMMCSAPLLPLMIGDQIEDDCDEWALYLLLIDIFKIVMSPSLSLSSTYVLKALITDINYFYNYFQIAI

pLDDT: mean 92.52, std 7.61, range [40.09, 97.88]

Foldseek 3Di:
DQQFADDLPAQQRDLQFQHGSVCVVPDLDDDPVGGDDPVVVVVLQVVCDCRRRRGNHHGPQCVDPPDDSSVPDDDDCQVCPLQNDQQLLVLLLVLVCVVVVLDPLVLLQVLLVPDCLDDPCPVLRFDRFDPVCSVVVVDGRPHGSSVSLSCLLCVCVRCVVSDDPPDLSVVLSVLSNLLVCLVVDPDDDPVSVVVNVVSSVVSVVSCVVVVSDD

Radius of gyration: 20.19 Å; Cα contacts (8 Å, |Δi|>4): 216; chains: 1; bounding box: 45×38×56 Å

Organism: Holothuria leucospilota (NCBI:txid206669)

Mean predicted aligned error: 4.67 Å